Protein 8JCA (pdb70)

Nearest PDB structures (foldseek):
  8jca-assembly1_A  TM=1.006E+00  e=6.191E-38  Homo sapiens
  1zd9-assembly1_A  TM=9.925E-01  e=3.015E-31  Homo sapiens
  2al7-assembly1_A  TM=9.987E-01  e=1.763E-29  Homo sapiens
  3bh7-assembly1_A  TM=9.565E-01  e=7.611E-18  Mus musculus
  4zi2-assembly2_B  TM=9.548E-01  e=8.103E-18  Mus musculus

B-factor: mean 31.21, std 14.73, range [10.16, 99.18]

Foldseek 3Di:
DAEFEEEEEEAWPLCQVQLVCCQAPNDGDPDDDFDDAWDWDWHDDDHYIYIYIYGGRYVVGLVCRLVRLQPGLAYEYGAQQQCPVCLVVRLVSVVVSQPPVRNFAREYEYEHEPPVDDRGDAQVVSCVSSVVVPDDRYHYYYHYAYSVVGPCSVVVVVVVVVSD/DPLVVVLVVLLVQLLVLLVVVVVVQVPDPDPDGAAEPPDPSVVSNLVSVQCQQQFFWPDNQLGCQVLCVVVDDPVLLVVLVPQPQQDGNQLSNSLVVLVCLQVLNVLVSLVVLVVCLVSVVVTGPCSHQSNDPVSSVSVSVSSNSSNPHHYDYDSNDNCSSDGDD

GO terms:
  GO:0031901 early endosome membrane (C, IDA)
  GO:0034498 early endosome to Golgi transport (P, IDA)
  GO:0003924 GTPase activity (F, IDA)
  GO:0003925 G protein activity (F, IDA)
  GO:0032418 lysosome localization (P, IDA)
  GO:1902946 protein localization to early endosome (P, IDA)
  GO:0101004 cytolytic granule membrane (C, IDA)
  GO:0005764 lysosome (C, IDA)
  GO:0005765 lysosomal membrane (C, IDA)
  GO:0031902 late endosome membrane (C, EXP)
  GO:0005765 lysosomal membrane (C, EXP)
  GO:0001778 plasma membrane repair (P, IMP)
  GO:0002747 antigen processing and presentation following phagocytosis (P, IMP)
  GO:0005525 GTP binding (F, IMP)
  GO:0005764 lysosome (C, IMP)
  GO:0042267 natural killer cell mediated cytotoxicity (P, IMP)
  GO:1990927 calcium ion regulated lysosome exocytosis (P, IMP)
  GO:0032418 lysosome localization (P, IMP)
  GO:1902774 late endosome to lysosome transport (P, IMP)
  GO:0046754 viral exocytosis (P, IMP)

Organism: Homo sapiens (NCBI:txid9606)

Solvent-accessible surface area: 15741 Å² total; per-residue (Å²): 147,100,91,2,9,0,0,0,0,0,8,47,168,2,12,13,25,15,0,1,31,9,3,49,87,43,113,59,44,158,128,78,150,86,18,38,7,1,23,17,85,124,8,69,65,67,98,5,24,0,32,0,2,4,0,1,4,44,85,108,12,44,104,19,4,38,60,4,0,70,57,11,50,0,0,0,0,0,5,16,0,13,34,95,147,58,10,92,43,2,76,90,42,0,51,76,7,22,109,62,111,123,0,130,36,17,24,0,0,0,0,0,4,38,99,52,75,138,68,25,2,73,58,169,72,0,70,116,88,0,59,10,88,74,20,162,106,28,90,42,32,14,34,3,0,0,3,102,99,82,47,47,12,118,62,0,18,96,18,0,54,129,34,60,193,114,73,32,88,45,18,73,153,14,2,112,27,0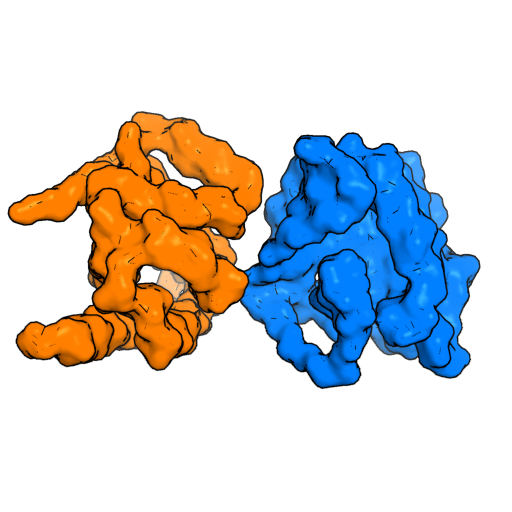,19,91,4,7,121,104,0,69,75,100,42,89,74,35,174,98,169,123,36,20,2,113,24,138,15,141,14,0,90,59,0,10,94,25,0,15,85,0,4,15,46,20,17,101,79,86,89,25,0,0,13,42,0,0,37,72,2,3,15,136,60,0,33,122,73,0,92,85,30,159,104,4,78,60,46,5,0,45,0,33,0,3,1,13,10,2,2,41,19,58,4,8,34,2,3,2,43,2,0,60,103,43,93,60,44,0,92,134,35,2,60,189,71,0,0,1,27,30,140,111,26,4,49,78,1,23,85,28,5,46,24,6,41,155,12,116,4,70,9,82,15,41,4,88,101,6,34,126,59,76,264

Radius of gyration: 21.33 Å; Cα contacts (8 Å, |Δi|>4): 534; chains: 2; bounding box: 63×53×43 Å

Structure (mmCIF, N/CA/C/O backbone):
data_8JCA
#
_entry.id   8JCA
#
_cell.length_a   178.687
_cell.length_b   53.836
_cell.length_c   40.512
_cell.angle_alpha   90.00
_cell.angle_beta   98.13
_cell.angle_gamma   90.00
#
_symmetry.space_group_name_H-M   'C 1 2 1'
#
loop_
_entity.id
_entity.type
_entity.pdbx_description
1 polymer 'ADP-ribosylation factor-like protein 8B'
2 polymer 'Pleckstrin homology domain-containing family M member 2'
3 non-polymer "GUANOSINE-5'-TRIPHOSPHATE"
4 non-polymer 'MAGNESIUM ION'
5 water water
#
loop_
_atom_site.group_PDB
_atom_site.id
_atom_site.type_symbol
_atom_site.label_atom_id
_atom_site.label_alt_id
_atom_site.label_comp_id
_atom_site.label_asym_id
_atom_site.label_entity_id
_atom_site.label_seq_id
_atom_site.pdbx_PDB_ins_code
_atom_site.Cartn_x
_atom_site.Cartn_y
_atom_site.Cartn_z
_atom_site.occupancy
_atom_site.B_iso_or_equiv
_atom_site.auth_seq_id
_atom_site.auth_comp_id
_atom_site.auth_asym_id
_atom_site.auth_atom_id
_atom_site.pdbx_PDB_model_num
ATOM 1 N N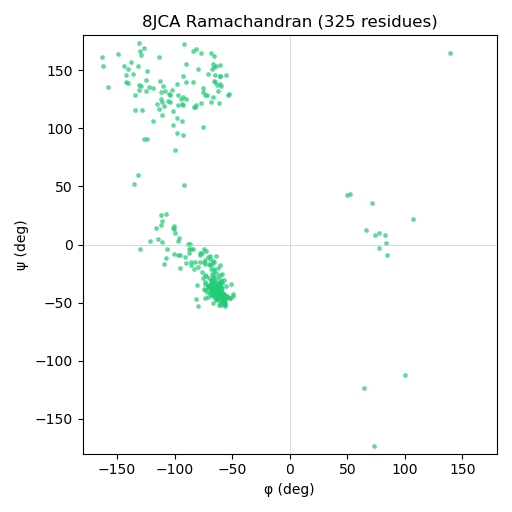 . LYS A 1 1 ? 18.642 40.587 16.665 1.00 66.39 18 LYS A N 1
ATOM 2 C CA . LYS A 1 1 ? 20.044 40.450 16.283 1.00 61.99 18 LYS A CA 1
ATOM 3 C C . LYS A 1 1 ? 20.173 39.994 14.836 1.00 60.79 18 LYS A C 1
ATOM 4 O O . LYS A 1 1 ? 19.256 39.392 14.284 1.00 64.77 18 LYS A O 1
ATOM 10 N N . GLU A 1 2 ? 21.309 40.296 14.217 1.00 55.55 19 GLU A N 1
ATOM 11 C CA . GLU A 1 2 ? 21.632 39.669 12.946 1.00 55.31 19 GLU A CA 1
ATOM 12 C C . GLU A 1 2 ? 21.913 38.189 13.169 1.00 42.22 19 GLU A C 1
ATOM 13 O O . GLU A 1 2 ? 22.127 37.741 14.294 1.00 38.07 19 GLU A O 1
ATOM 19 N N . GLU A 1 3 ? 21.915 37.425 12.081 1.00 36.21 20 GLU A N 1
ATOM 20 C CA . GLU A 1 3 ? 22.136 35.991 12.184 1.00 36.41 20 GLU A CA 1
ATOM 21 C C . GLU A 1 3 ? 23.100 35.544 11.097 1.00 32.44 20 GLU A C 1
ATOM 22 O O . GLU A 1 3 ? 23.139 36.105 10.000 1.00 35.10 20 GLU A O 1
ATOM 28 N N . MET A 1 4 ? 23.904 34.546 11.431 1.00 26.51 21 MET A N 1
ATOM 29 C CA . MET A 1 4 ? 24.714 33.870 10.436 1.00 25.68 21 MET A CA 1
ATOM 30 C C . MET A 1 4 ? 24.897 32.421 10.856 1.00 24.49 21 MET A C 1
ATOM 31 O O . MET A 1 4 ? 24.622 32.043 11.997 1.00 25.32 21 MET A O 1
ATOM 36 N N . GLU A 1 5 ? 25.317 31.605 9.902 1.00 23.82 22 GLU A N 1
ATOM 37 C CA . GLU A 1 5 ? 25.597 30.197 10.137 1.00 21.52 22 GLU A CA 1
ATOM 38 C C . GLU A 1 5 ? 27.032 29.900 9.748 1.00 18.86 22 GLU A C 1
ATOM 39 O O . GLU A 1 5 ? 27.501 30.332 8.695 1.00 19.93 22 GLU A O 1
ATOM 45 N N . LEU A 1 6 ? 27.740 29.151 10.586 1.00 17.13 23 LEU A N 1
ATOM 46 C CA . LEU A 1 6 ? 29.049 28.679 10.187 1.00 19.10 23 LEU A CA 1
ATOM 47 C C . LEU A 1 6 ? 29.121 27.194 10.482 1.00 16.06 23 LEU A C 1
ATOM 48 O O . LEU A 1 6 ? 28.390 26.672 11.330 1.00 18.90 23 LEU A O 1
ATOM 53 N N . THR A 1 7 ? 29.966 26.515 9.733 1.00 15.94 24 THR A N 1
ATOM 54 C CA . THR A 1 7 ? 30.265 25.116 10.003 1.00 15.05 24 THR A CA 1
ATOM 55 C C . THR A 1 7 ? 31.744 24.966 10.315 1.00 14.63 24 THR A C 1
ATOM 56 O O . THR A 1 7 ? 32.593 25.545 9.628 1.00 16.07 24 THR A O 1
ATOM 60 N N . LEU A 1 8 ? 32.026 24.196 11.363 1.00 13.27 25 LEU A N 1
ATOM 61 C CA . LEU A 1 8 ? 33.378 23.947 11.849 1.00 14.34 25 LEU A CA 1
ATOM 62 C C . LEU A 1 8 ? 33.742 22.502 11.527 1.00 13.48 25 LEU A C 1
ATOM 63 O O . LEU A 1 8 ? 33.078 21.575 12.010 1.00 15.11 25 LEU A O 1
ATOM 68 N N . VAL A 1 9 ? 34.790 22.317 10.718 1.00 13.87 26 VAL A N 1
ATOM 69 C CA . VAL A 1 9 ? 35.256 20.993 10.324 1.00 13.18 26 VAL A CA 1
ATOM 70 C C . VAL A 1 9 ? 36.756 20.950 10.550 1.00 19.34 26 VAL A C 1
ATOM 71 O O . VAL A 1 9 ? 37.374 21.953 10.902 1.00 16.84 26 VAL A O 1
ATOM 75 N N . GLY A 1 10 ? 37.333 19.771 10.375 1.00 15.52 27 GLY A N 1
ATOM 76 C CA . GLY A 1 10 ? 38.739 19.531 10.673 1.00 18.68 27 GLY A CA 1
ATOM 77 C C . GLY A 1 10 ? 38.897 18.181 11.349 1.00 17.81 27 GLY A C 1
ATOM 78 O O . GLY A 1 10 ? 37.943 17.590 11.844 1.00 18.66 27 GLY A O 1
ATOM 79 N N . LEU A 1 11 ? 40.139 17.696 11.398 1.00 13.33 28 LEU A N 1
ATOM 80 C CA . LEU A 1 11 ? 40.377 16.352 11.939 1.00 16.10 28 LEU A CA 1
ATOM 81 C C . LEU A 1 11 ? 40.041 16.280 13.431 1.00 15.33 28 LEU A C 1
ATOM 82 O O . LEU A 1 11 ? 39.936 17.288 14.137 1.00 15.28 28 LEU A O 1
ATOM 87 N N . GLN A 1 12 ? 39.869 15.054 13.908 1.00 14.01 29 GLN A N 1
ATOM 88 C CA . GLN A 1 12 ? 39.630 14.853 15.329 1.00 17.36 29 GLN A CA 1
ATOM 89 C C . GLN A 1 12 ? 40.746 15.490 16.149 1.00 14.12 29 GLN A C 1
ATOM 90 O O . GLN A 1 12 ? 41.914 15.555 15.733 1.00 15.61 29 GLN A O 1
ATOM 96 N N . TYR A 1 13 ? 40.359 16.009 17.319 1.00 10.16 30 TYR A N 1
ATOM 97 C CA . TYR A 1 13 ? 41.278 16.502 18.332 1.00 11.25 30 TYR A CA 1
ATOM 98 C C . TYR A 1 13 ? 41.901 17.842 17.963 1.00 15.40 30 TYR A C 1
ATOM 99 O O . TYR A 1 13 ? 42.807 18.294 18.660 1.00 16.42 30 TYR A O 1
ATOM 108 N N . SER A 1 14 ? 41.447 18.482 16.889 1.00 16.59 31 SER A N 1
ATOM 109 C CA . SER A 1 14 ? 42.058 19.743 16.493 1.00 13.20 31 SER A CA 1
ATOM 110 C C . SER A 1 14 ? 41.593 20.915 17.352 1.00 14.90 31 SER A C 1
ATOM 111 O O . SER A 1 14 ? 42.238 21.964 17.312 1.00 17.16 31 SER A O 1
ATOM 114 N N . GLY A 1 15 ? 40.512 20.752 18.104 1.00 13.51 32 GLY A N 1
ATOM 115 C CA . GLY A 1 15 ? 39.987 21.786 18.989 1.00 14.40 32 GLY A CA 1
ATOM 116 C C . GLY A 1 15 ? 38.702 22.480 18.551 1.00 15.84 32 GLY A C 1
ATOM 117 O O . GLY A 1 15 ? 38.434 23.604 19.029 1.00 16.19 32 GLY A O 1
ATOM 118 N N . LYS A 1 16 ? 37.898 21.859 17.679 1.00 12.52 33 LYS A N 1
ATOM 119 C CA . LYS A 1 16 ? 36.664 22.473 17.218 1.00 14.37 33 LYS A CA 1
ATOM 120 C C . LYS A 1 16 ? 35.707 22.713 18.370 1.00 14.62 33 LYS A C 1
ATOM 121 O O . LYS A 1 16 ? 35.201 23.827 18.551 1.00 14.52 33 LYS A O 1
ATOM 127 N N . THR A 1 17 ? 35.444 21.686 19.161 1.00 11.21 34 THR A N 1
ATOM 128 C CA . THR A 1 17 ? 34.434 21.849 20.213 1.00 11.15 34 THR A CA 1
ATOM 129 C C . THR A 1 17 ? 34.952 22.772 21.307 1.00 14.92 34 THR A C 1
ATOM 130 O O . THR A 1 17 ? 34.191 23.569 21.871 1.00 15.60 34 THR A O 1
ATOM 134 N N . THR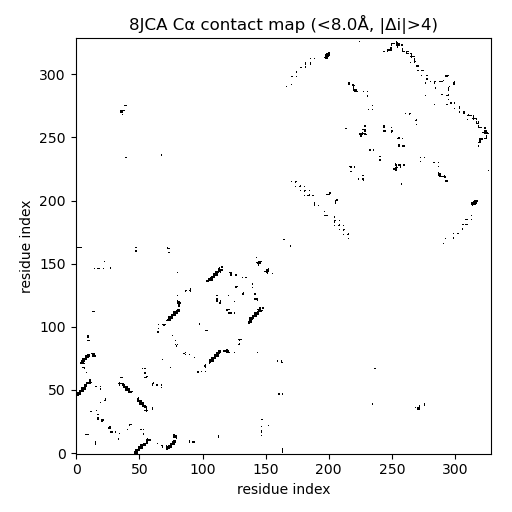 A 1 18 ? 36.258 22.686 21.583 1.00 13.34 35 THR A N 1
ATOM 135 C CA . THR A 1 18 ? 36.919 23.579 22.528 1.00 14.28 35 THR A CA 1
ATOM 136 C C . THR A 1 18 ? 36.741 25.025 22.107 1.00 18.34 35 THR A C 1
ATOM 137 O O . THR A 1 18 ? 36.411 25.882 22.928 1.00 14.27 35 THR A O 1
ATOM 141 N N . P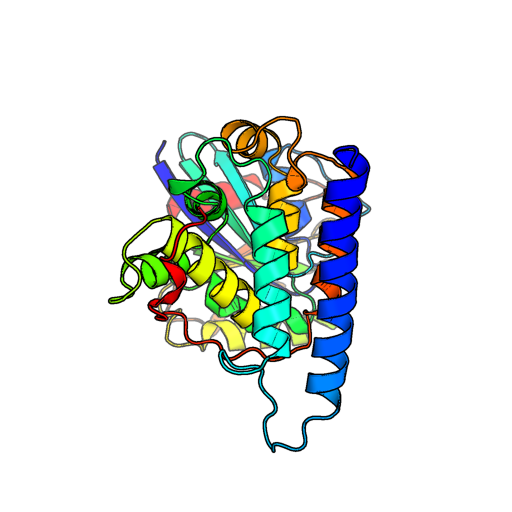HE A 1 19 ? 36.977 25.307 20.820 1.00 13.68 36 PHE A N 1
ATOM 142 C CA . PHE A 1 19 ? 36.794 26.664 20.301 1.00 14.40 36 PHE A CA 1
ATOM 143 C C . PHE A 1 19 ? 35.378 27.180 20.559 1.00 16.58 36 PHE A C 1
ATOM 144 O O . PHE A 1 19 ? 35.194 28.331 20.971 1.00 15.79 36 PHE A O 1
ATOM 152 N N . VAL A 1 20 ? 34.356 26.363 20.274 1.00 12.84 37 VAL A N 1
ATOM 153 C CA . VAL A 1 20 ? 32.986 26.799 20.553 1.00 13.49 37 VAL A CA 1
ATOM 154 C C . VAL A 1 20 ? 32.828 27.147 22.030 1.00 13.90 37 VAL A C 1
ATOM 155 O O . VAL A 1 20 ? 32.228 28.166 22.390 1.00 18.09 37 VAL A O 1
ATOM 159 N N . ASN A 1 21 ? 33.344 26.290 22.908 1.00 14.77 38 ASN A N 1
ATOM 160 C CA . ASN A 1 21 ? 33.228 26.552 24.340 1.00 20.69 38 ASN A CA 1
ATOM 161 C C . ASN A 1 21 ? 33.910 27.853 24.733 1.00 19.00 38 ASN A C 1
ATOM 162 O O . ASN A 1 21 ? 33.403 28.586 25.588 1.00 19.83 38 ASN A O 1
ATOM 167 N N . VAL A 1 22 ? 35.085 28.134 24.161 1.00 17.51 39 VAL A N 1
ATOM 168 C CA . VAL A 1 22 ? 35.814 29.334 24.540 1.00 19.38 39 VAL A CA 1
ATOM 169 C C . VAL A 1 22 ? 35.052 30.582 24.108 1.00 17.98 39 VAL A C 1
ATOM 170 O O . VAL A 1 22 ? 34.983 31.570 24.850 1.00 22.84 39 VAL A O 1
ATOM 174 N N . ILE A 1 23 ? 34.480 30.570 22.900 1.00 18.58 40 ILE A N 1
ATOM 175 C CA . ILE A 1 23 ? 33.764 31.782 22.490 1.00 21.36 40 ILE A CA 1
ATOM 176 C C . ILE A 1 23 ? 32.374 31.863 23.109 1.00 22.80 40 ILE A C 1
ATOM 177 O O . ILE A 1 23 ? 31.807 32.956 23.192 1.00 26.74 40 ILE A O 1
ATOM 182 N N . ALA A 1 24 ? 31.814 30.746 23.580 1.00 20.70 41 ALA A N 1
ATOM 183 C CA . ALA A 1 24 ? 30.499 30.789 24.219 1.00 19.90 41 ALA A CA 1
ATOM 184 C C . ALA A 1 24 ? 30.595 31.234 25.677 1.00 29.44 41 ALA A C 1
ATOM 185 O O . ALA A 1 24 ? 29.842 32.108 26.119 1.00 34.77 41 ALA A O 1
ATOM 187 N N . SER A 1 25 ? 31.527 30.656 26.431 1.00 28.75 42 SER A N 1
ATOM 188 C CA . SER A 1 25 ? 31.609 30.884 27.865 1.00 31.56 42 SER A CA 1
ATOM 189 C C . SER A 1 25 ? 32.999 31.266 28.352 1.00 34.21 42 SER A C 1
ATOM 190 O O . SER A 1 25 ? 33.163 31.545 29.548 1.00 34.53 42 SER A O 1
ATOM 193 N N . GLY A 1 26 ? 33.995 31.286 27.474 1.00 26.33 43 GLY A N 1
ATOM 194 C CA . GLY A 1 26 ? 35.364 31.563 27.854 1.00 32.34 43 GLY A CA 1
ATOM 195 C C . GLY A 1 26 ? 36.085 30.414 28.517 1.00 33.33 43 GLY A C 1
ATOM 196 O O . GLY A 1 26 ? 37.198 30.610 29.018 1.00 40.02 43 GLY A O 1
ATOM 197 N N . GLN A 1 27 ? 35.503 29.218 28.524 1.00 31.38 44 GLN A N 1
ATOM 198 C CA . GLN A 1 27 ? 36.009 28.105 29.319 1.00 32.43 44 GLN A CA 1
ATOM 199 C C . GLN A 1 27 ? 36.794 27.132 28.444 1.00 24.29 44 GLN A C 1
ATOM 200 O O . GLN A 1 27 ? 36.229 26.485 27.558 1.00 23.60 44 GLN A O 1
ATOM 206 N N . PHE A 1 28 ? 38.093 27.024 28.712 1.00 26.36 45 PHE A N 1
ATOM 207 C CA . PHE A 1 28 ? 38.939 25.986 28.130 1.00 21.15 45 PHE A CA 1
ATOM 208 C C . PHE A 1 28 ? 38.937 24.751 29.030 1.00 20.98 45 PHE A C 1
ATOM 209 O O . PHE A 1 28 ? 38.961 24.874 30.253 1.00 28.57 45 PHE A O 1
ATOM 217 N N . SER A 1 29 ? 38.896 23.554 28.423 1.00 23.74 46 SER A N 1
ATOM 218 C CA . SER A 1 29 ? 38.997 22.318 29.195 1.00 30.41 46 SER A CA 1
ATOM 219 C C . SER A 1 29 ? 40.068 21.422 28.599 1.00 24.39 46 SER A C 1
ATOM 220 O O . SER A 1 29 ? 40.155 21.278 27.371 1.00 25.73 46 SER A O 1
ATOM 223 N N . GLU A 1 30 ? 40.882 20.832 29.478 1.00 30.87 47 GLU A N 1
ATOM 224 C CA . GLU A 1 30 ? 41.919 19.917 29.020 1.00 37.89 47 GLU A CA 1
ATOM 225 C C . GLU A 1 30 ? 41.346 18.576 28.570 1.00 39.88 47 GLU A C 1
ATOM 226 O O . GLU A 1 30 ? 41.877 17.968 27.633 1.00 36.42 47 GLU A O 1
ATOM 232 N N . ASP A 1 31 ? 40.274 18.106 29.207 1.00 34.04 48 ASP A N 1
ATOM 233 C CA . ASP A 1 31 ? 39.636 16.832 28.877 1.00 32.88 48 ASP A CA 1
ATOM 234 C C . ASP A 1 31 ? 38.341 17.089 28.118 1.00 29.29 48 ASP A C 1
ATOM 235 O O . ASP A 1 31 ? 37.498 17.873 28.575 1.00 34.60 48 ASP A O 1
ATOM 240 N N . MET A 1 32 ? 38.172 16.416 26.979 1.00 19.33 49 MET A N 1
ATOM 241 C CA . MET A 1 32 ? 37.016 16.640 26.115 1.00 19.83 49 MET A CA 1
ATOM 242 C C . MET A 1 32 ? 36.496 15.304 25.606 1.00 23.03 49 MET A C 1
ATOM 243 O O . MET A 1 32 ? 37.221 14.309 25.575 1.00 23.85 49 MET A O 1
ATOM 248 N N . ILE A 1 33 ? 35.223 15.298 25.230 1.00 23.82 50 ILE A N 1
ATOM 249 C CA . ILE A 1 33 ? 34.570 14.141 24.610 1.00 25.66 50 ILE A CA 1
ATOM 250 C C . ILE A 1 33 ? 34.590 14.334 23.098 1.00 20.72 50 ILE A C 1
ATOM 251 O O . ILE A 1 33 ? 34.178 15.395 22.614 1.00 19.88 50 ILE A O 1
ATOM 256 N N . PRO A 1 34 ? 35.046 13.358 22.316 1.00 18.94 51 PRO A N 1
ATOM 257 C CA . PRO A 1 34 ? 34.967 13.513 20.854 1.00 16.11 51 PRO A CA 1
ATOM 258 C C . PRO A 1 34 ? 33.527 13.670 20.404 1.00 15.48 51 PRO A C 1
ATOM 259 O O . PRO A 1 34 ? 32.609 13.042 20.944 1.00 17.19 51 PRO A O 1
ATOM 263 N N . THR A 1 35 ? 33.337 14.480 19.379 1.00 16.79 52 THR A N 1
ATOM 264 C CA . THR A 1 35 ? 31.991 14.757 18.930 1.00 17.56 52 THR A CA 1
ATOM 265 C C . THR A 1 35 ? 31.524 13.637 18.017 1.00 18.95 52 THR A C 1
ATOM 266 O O . THR A 1 35 ? 32.109 13.415 16.955 1.00 16.95 52 THR A O 1
ATOM 270 N N . VAL A 1 36 ? 30.461 12.954 18.419 1.00 15.10 53 VAL A N 1
ATOM 271 C CA . VAL A 1 36 ? 29.953 11.792 17.705 1.00 18.19 53 VAL A CA 1
ATOM 272 C C . VAL A 1 36 ? 28.810 12.305 16.847 1.00 26.43 53 VAL A C 1
ATOM 273 O O . VAL A 1 36 ? 27.687 12.469 17.322 1.00 30.63 53 VAL A O 1
ATOM 277 N N . GLY A 1 37 ? 29.113 12.591 15.591 1.00 19.51 54 GLY A N 1
ATOM 278 C CA . GLY A 1 37 ? 28.134 13.148 14.686 1.00 17.60 54 GLY A CA 1
ATOM 279 C C . GLY A 1 37 ? 28.352 14.646 14.583 1.00 18.11 54 GLY A C 1
ATOM 280 O O . GLY A 1 37 ? 29.373 15.105 14.052 1.00 19.64 54 GLY A O 1
ATOM 281 N N . PHE A 1 38 ? 27.412 15.422 15.102 1.00 17.38 55 PHE A N 1
ATOM 282 C CA . PHE A 1 38 ? 27.533 16.873 15.078 1.00 18.83 55 PHE A CA 1
ATOM 283 C C . PHE A 1 38 ? 26.953 17.468 16.352 1.00 16.61 55 PHE A C 1
ATOM 284 O O . PHE A 1 38 ? 26.064 16.895 16.988 1.00 17.95 55 PHE A O 1
ATOM 292 N N . ASN A 1 39 ? 27.462 18.636 16.718 1.00 15.96 56 ASN A N 1
ATOM 293 C CA . ASN A 1 39 ? 26.862 19.462 17.757 1.00 17.02 56 ASN A CA 1
ATOM 294 C C . ASN A 1 39 ? 26.354 20.732 17.087 1.00 17.02 56 ASN A C 1
ATOM 295 O O . ASN A 1 39 ? 26.800 21.111 16.004 1.00 17.24 56 ASN A O 1
ATOM 300 N N . MET A 1 40 ? 25.460 21.421 17.763 1.00 17.59 57 MET A N 1
ATOM 301 C CA . MET A 1 40 ? 25.073 22.728 17.267 1.00 15.52 57 MET A CA 1
ATOM 302 C C . MET A 1 40 ? 24.928 23.639 18.470 1.00 19.03 57 MET A C 1
ATOM 303 O O . MET A 1 40 ? 24.424 23.227 19.517 1.00 21.15 57 MET A O 1
ATOM 308 N N . ARG A 1 41 ? 25.405 24.865 18.320 1.00 17.57 58 ARG A N 1
ATOM 309 C CA . ARG A 1 41 ? 25.304 25.847 19.389 1.00 19.69 58 ARG A CA 1
ATOM 310 C C . ARG A 1 41 ? 25.019 27.200 18.763 1.00 18.87 58 ARG A C 1
ATOM 311 O O . ARG A 1 41 ? 25.485 27.486 17.663 1.00 18.34 58 ARG A O 1
ATOM 319 N N . LYS A 1 42 ? 24.238 28.024 19.460 1.00 20.48 59 LYS A N 1
ATOM 320 C CA . LYS A 1 42 ? 24.104 29.433 19.114 1.00 21.95 59 LYS A CA 1
ATOM 321 C C . LYS A 1 42 ? 24.938 30.267 20.078 1.00 23.33 59 LYS A C 1
ATOM 322 O O . LYS A 1 42 ? 24.880 30.069 21.295 1.00 29.35 59 LYS A O 1
ATOM 328 N N . VAL A 1 43 ? 25.713 31.191 19.536 1.00 24.23 60 VAL A N 1
ATOM 329 C CA . VAL A 1 43 ? 26.491 32.112 20.349 1.00 26.12 60 VAL A CA 1
ATOM 330 C C . VAL A 1 43 ? 26.241 33.518 19.835 1.00 28.68 60 VAL A C 1
ATOM 331 O O . VAL A 1 43 ? 26.212 33.746 18.621 1.00 31.75 60 VAL A O 1
ATOM 335 N N . THR A 1 44 ? 26.052 34.462 20.748 1.00 31.10 61 THR A N 1
ATOM 336 C CA . THR A 1 44 ? 25.872 35.852 20.364 1.00 35.50 61 THR A CA 1
ATOM 337 C C . THR A 1 44 ? 27.152 36.625 20.649 1.00 40.11 61 THR A C 1
ATOM 338 O O . THR A 1 44 ? 27.687 36.559 21.761 1.00 44.76 61 THR A O 1
ATOM 342 N N . LYS A 1 45 ? 27.642 37.343 19.641 1.00 38.35 62 LYS A N 1
ATOM 343 C CA . LYS A 1 45 ? 28.779 38.246 19.796 1.00 51.42 62 LYS A CA 1
ATOM 344 C C . LYS A 1 45 ? 28.385 39.608 19.248 1.00 58.99 62 LYS A C 1
ATOM 345 O O . LYS A 1 45 ? 28.111 39.743 18.051 1.00 53.47 62 LYS A O 1
ATOM 351 N N . GLY A 1 46 ? 28.347 40.605 20.116 1.00 51.89 63 GLY A N 1
ATOM 352 C CA . GLY A 1 46 ? 27.844 41.898 19.693 1.00 59.22 63 GLY A CA 1
ATOM 353 C C . GLY A 1 46 ? 26.381 41.761 19.329 1.00 58.06 63 GLY A C 1
ATOM 354 O O . GLY A 1 46 ? 25.556 41.316 20.136 1.00 58.17 63 GLY A O 1
ATOM 355 N N . ASN A 1 47 ? 26.037 42.138 18.098 1.00 55.35 64 ASN A N 1
ATOM 356 C CA . ASN A 1 47 ? 24.662 42.040 17.631 1.00 50.84 64 ASN A CA 1
ATOM 357 C C . ASN A 1 47 ? 24.481 40.970 16.562 1.00 45.07 64 ASN A C 1
ATOM 358 O O . ASN A 1 47 ? 23.497 41.016 15.821 1.00 43.32 64 ASN A O 1
ATOM 363 N N . VAL A 1 48 ? 25.401 40.011 16.462 1.00 41.10 65 VAL A N 1
ATOM 364 C CA . VAL A 1 48 ? 25.261 38.884 15.547 1.00 32.64 65 VAL A CA 1
ATOM 365 C C . VAL A 1 48 ? 25.072 37.619 16.369 1.00 35.71 65 VAL A C 1
ATOM 366 O O . VAL A 1 48 ? 25.899 37.294 17.230 1.00 42.29 65 VAL A O 1
ATOM 370 N N . THR A 1 49 ? 23.999 36.899 16.092 1.00 27.93 66 THR A N 1
ATOM 371 C CA . THR A 1 49 ? 23.821 35.564 16.641 1.00 27.50 66 THR A CA 1
ATOM 372 C C . THR A 1 49 ? 24.372 34.564 15.637 1.00 23.38 66 THR A C 1
ATOM 373 O O . THR A 1 49 ? 23.926 34.513 14.484 1.00 28.23 66 THR A O 1
ATOM 377 N N . ILE A 1 50 ? 25.358 33.789 16.056 1.00 21.18 67 ILE A N 1
ATOM 378 C CA . ILE A 1 50 ? 26.008 32.841 15.168 1.00 20.37 67 ILE A CA 1
ATOM 379 C C . ILE A 1 50 ? 25.498 31.451 15.505 1.00 23.78 67 ILE A C 1
ATOM 380 O O . ILE A 1 50 ? 25.652 30.991 16.644 1.00 23.61 67 ILE A O 1
ATOM 385 N N . LYS A 1 51 ? 24.922 30.762 14.525 1.00 22.27 68 LYS A N 1
ATOM 386 C CA . LYS A 1 51 ? 24.604 29.347 14.695 1.00 16.72 68 LYS A CA 1
ATOM 387 C C . LYS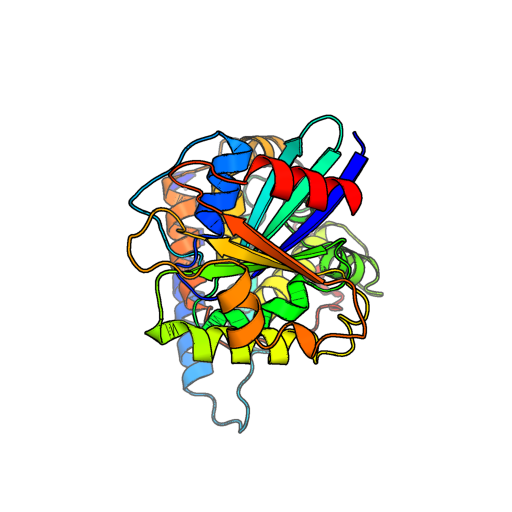 A 1 51 ? 25.761 28.512 14.157 1.00 21.38 68 LYS A C 1
ATOM 388 O O . LYS A 1 51 ? 26.144 28.648 12.991 1.00 19.99 68 LYS A O 1
ATOM 394 N N . ILE A 1 52 ? 26.350 27.688 15.021 1.00 14.81 69 ILE A N 1
ATOM 395 C CA . ILE A 1 52 ? 27.577 26.956 14.725 1.00 15.74 69 ILE A CA 1
ATOM 396 C C . ILE A 1 52 ? 27.240 25.479 14.615 1.00 15.24 69 ILE A C 1
ATOM 397 O O . ILE A 1 52 ? 26.722 24.883 15.566 1.00 16.16 69 ILE A O 1
ATOM 402 N N . TRP A 1 53 ? 27.560 24.884 13.474 1.00 14.05 70 TRP A N 1
ATOM 403 C CA . TRP A 1 53 ? 27.463 23.445 13.279 1.00 12.68 70 TRP A CA 1
ATOM 404 C C . TRP A 1 53 ? 28.866 22.898 13.501 1.00 13.73 70 TRP A C 1
ATOM 405 O O . TRP A 1 53 ? 29.746 23.129 12.683 1.00 16.75 70 TRP A O 1
ATOM 416 N N . ASP A 1 54 ? 29.063 22.194 14.622 1.00 14.52 71 ASP A N 1
ATOM 417 C CA . ASP A 1 54 ? 30.376 21.690 15.053 1.00 17.21 71 ASP A CA 1
ATOM 418 C C . ASP A 1 54 ? 30.410 20.205 14.694 1.00 12.88 71 ASP A C 1
ATOM 419 O O . ASP A 1 54 ? 29.782 19.395 15.375 1.00 19.51 71 ASP A O 1
ATOM 424 N N . ILE A 1 55 ? 31.119 19.843 13.587 1.00 13.50 72 ILE A N 1
ATOM 425 C CA . ILE A 1 55 ? 31.040 18.467 13.086 1.00 15.91 72 ILE A CA 1
ATOM 426 C C . ILE A 1 55 ? 32.163 17.637 13.691 1.00 17.77 72 ILE A C 1
ATOM 427 O O . ILE A 1 55 ? 33.261 18.144 13.954 1.00 19.48 72 ILE A O 1
ATOM 432 N N . GLY A 1 56 ? 31.883 16.362 13.953 1.00 15.34 73 GLY A N 1
ATOM 433 C CA . GLY A 1 56 ? 32.949 15.455 14.344 1.00 17.06 73 GLY A CA 1
ATOM 434 C C . GLY A 1 56 ? 34.006 15.330 13.258 1.00 15.28 73 GLY A C 1
ATOM 435 O O . GLY A 1 56 ? 33.718 15.359 12.058 1.00 16.01 73 GLY A O 1
ATOM 436 N N . GLY A 1 57 ? 35.256 15.175 13.691 1.00 16.08 74 GLY A N 1
ATOM 437 C CA . GLY A 1 57 ? 36.343 15.043 12.750 1.00 13.14 74 GLY A CA 1
ATOM 438 C C . GLY A 1 57 ? 36.892 13.635 12.648 1.00 14.58 74 GLY A C 1
ATOM 439 O O . GLY A 1 57 ? 37.759 13.384 11.813 1.00 14.01 74 GLY A O 1
ATOM 440 N N . LEU A 1 58 ? 36.387 12.702 13.460 1.00 13.76 75 LEU A N 1
ATOM 441 C CA . LEU A 1 58 ? 36.858 11.323 13.328 1.00 13.02 75 LEU A CA 1
ATOM 442 C C . LEU A 1 58 ? 36.549 10.785 11.929 1.00 14.68 75 LEU A C 1
ATOM 443 O O . LEU A 1 58 ? 35.617 11.240 11.270 1.00 15.65 75 LEU A O 1
ATOM 448 N N . PRO A 1 59 ? 37.317 9.809 11.450 1.00 12.94 76 PRO A N 1
ATOM 449 C CA . PRO A 1 59 ? 37.193 9.423 10.027 1.00 13.63 76 PRO A CA 1
ATOM 450 C C . PRO A 1 59 ? 35.776 9.172 9.547 1.00 17.20 76 PRO A C 1
ATOM 451 O O . PRO A 1 59 ? 35.406 9.594 8.436 1.00 19.63 76 PRO A O 1
ATOM 455 N N . ARG A 1 60 ? 34.972 8.456 10.332 1.00 18.50 77 ARG A N 1
ATOM 456 C CA . ARG A 1 60 ? 33.660 8.065 9.826 1.00 16.49 77 ARG A CA 1
ATOM 457 C C . ARG A 1 60 ? 32.702 9.246 9.682 1.00 17.08 77 ARG A C 1
ATOM 458 O O . ARG A 1 60 ? 31.642 9.093 9.051 1.00 18.61 77 ARG A O 1
ATOM 466 N N . PHE A 1 61 ? 33.020 10.406 10.244 1.00 14.88 78 PHE A N 1
ATOM 467 C CA . PHE A 1 61 ? 32.131 11.562 10.151 1.00 20.83 78 PHE A CA 1
ATOM 468 C C . PHE A 1 61 ? 32.499 12.529 9.038 1.00 17.70 78 PHE A C 1
ATOM 469 O O . PHE A 1 61 ? 31.720 13.444 8.758 1.00 18.68 78 PHE A O 1
ATOM 477 N N . ARG A 1 62 ? 33.654 12.359 8.394 1.00 17.06 79 ARG A N 1
ATOM 478 C CA . ARG A 1 62 ? 34.059 13.341 7.389 1.00 15.03 79 ARG A CA 1
ATOM 479 C C . ARG A 1 62 ? 33.147 13.305 6.176 1.00 17.01 79 ARG A C 1
ATOM 480 O O . ARG A 1 62 ? 32.996 14.321 5.480 1.00 22.49 79 ARG A O 1
ATOM 488 N N . SER A 1 63 ? 32.501 12.165 5.921 1.00 18.97 80 SER A N 1
ATOM 489 C CA . SER A 1 63 ? 31.553 12.080 4.816 1.00 24.67 80 SER A CA 1
ATOM 490 C C . SER A 1 63 ? 30.373 13.023 5.002 1.00 26.47 80 SER A C 1
ATOM 491 O O . SER A 1 63 ? 29.709 13.356 4.018 1.00 30.28 80 SER A O 1
ATOM 494 N N . MET A 1 64 ? 30.113 13.462 6.236 1.00 18.54 81 MET A N 1
ATOM 495 C CA . MET A 1 64 ? 29.056 14.397 6.629 1.00 27.34 81 MET A CA 1
ATOM 496 C C . MET A 1 64 ? 29.424 15.860 6.429 1.00 22.84 81 MET A C 1
ATOM 497 O O . MET A 1 64 ? 28.544 16.733 6.531 1.00 24.18 81 MET A O 1
ATOM 502 N N . TRP A 1 65 ? 30.704 16.173 6.225 1.00 17.47 82 TRP A N 1
ATOM 503 C CA . TRP A 1 65 ? 31.107 17.572 6.274 1.00 15.74 82 TRP A CA 1
ATOM 504 C C . TRP A 1 65 ? 30.379 18.393 5.214 1.00 16.36 82 TRP A C 1
ATOM 505 O O . TRP A 1 65 ? 29.855 19.484 5.504 1.00 18.84 82 TRP A O 1
ATOM 516 N N . GLU A 1 66 ? 30.390 17.927 3.965 1.00 18.78 83 GLU A N 1
ATOM 517 C CA . GLU A 1 66 ? 29.773 18.727 2.907 1.00 16.82 83 GLU A CA 1
ATOM 518 C C . GLU A 1 66 ? 28.309 19.013 3.216 1.00 22.42 83 GLU A C 1
ATOM 519 O O . GLU A 1 66 ? 27.831 20.134 3.011 1.00 21.54 83 GLU A O 1
ATOM 525 N N . ARG A 1 67 ? 27.583 18.001 3.697 1.00 20.45 84 ARG A N 1
ATOM 526 C CA . ARG A 1 67 ? 26.174 18.163 4.053 1.00 21.17 84 ARG A CA 1
ATOM 527 C C . ARG A 1 67 ? 25.951 19.381 4.945 1.00 17.41 84 ARG A C 1
ATOM 528 O O . ARG A 1 67 ? 24.986 20.136 4.753 1.00 20.10 84 ARG A O 1
ATOM 536 N N . TYR A 1 68 ? 26.830 19.589 5.927 1.00 17.97 85 TYR A N 1
ATOM 537 C CA . TYR A 1 68 ? 26.621 20.650 6.898 1.00 14.96 85 TYR A CA 1
ATOM 538 C C . TYR A 1 68 ? 27.248 21.954 6.464 1.00 15.46 85 TYR A C 1
ATOM 539 O O . TYR A 1 68 ? 26.871 22.999 6.997 1.00 20.85 85 TYR A O 1
ATOM 548 N N . CYS A 1 69 ? 28.152 21.914 5.479 1.00 18.73 86 CYS A N 1
ATOM 549 C CA . CYS A 1 69 ? 28.733 23.129 4.913 1.00 18.82 86 CYS A CA 1
ATOM 550 C C . CYS A 1 69 ? 27.866 23.770 3.843 1.00 20.94 86 CYS A C 1
ATOM 551 O O . CYS A 1 69 ? 28.020 24.968 3.575 1.00 21.81 86 CYS A O 1
ATOM 554 N N . ARG A 1 70 ? 26.949 23.024 3.225 1.00 17.49 87 ARG A N 1
ATOM 555 C CA . ARG A 1 70 ? 26.170 23.591 2.134 1.00 17.14 87 ARG A CA 1
ATOM 556 C C . ARG A 1 70 ? 25.341 24.769 2.630 1.00 21.30 87 ARG A C 1
ATOM 557 O O . ARG A 1 70 ? 24.685 24.684 3.670 1.00 23.40 87 ARG A O 1
ATOM 565 N N . GLY A 1 71 ? 25.400 25.877 1.896 1.00 19.97 88 GLY A N 1
ATOM 566 C CA . GLY A 1 71 ? 24.606 27.043 2.198 1.00 21.74 88 GLY A CA 1
ATOM 567 C C . GLY A 1 71 ? 25.069 27.927 3.345 1.00 23.01 88 GLY A C 1
ATOM 568 O O . GLY A 1 71 ? 24.425 28.957 3.582 1.00 26.38 88 GLY A O 1
ATOM 569 N N . VAL A 1 72 ? 26.143 27.592 4.071 1.00 20.26 89 VAL A N 1
ATOM 570 C CA . VAL A 1 72 ? 26.471 28.419 5.235 1.00 17.75 89 VAL A CA 1
ATOM 571 C C . VAL A 1 72 ? 27.238 29.667 4.823 1.00 24.02 89 VAL A C 1
ATOM 572 O O . VAL A 1 72 ? 27.687 29.793 3.675 1.00 23.62 89 VAL A O 1
ATOM 576 N N . ASN A 1 73 ? 27.381 30.605 5.770 1.00 18.39 90 ASN A N 1
ATOM 577 C CA . ASN A 1 73 ? 28.059 31.870 5.517 1.00 21.29 90 ASN A CA 1
ATOM 578 C C . ASN A 1 73 ? 29.573 31.709 5.419 1.00 20.00 90 ASN A C 1
ATOM 579 O O . ASN A 1 73 ? 30.213 32.451 4.665 1.00 20.70 90 ASN A O 1
ATOM 584 N N . ALA A 1 74 ? 30.151 30.759 6.159 1.00 17.65 91 ALA A N 1
ATOM 585 C CA . ALA A 1 74 ? 31.588 30.534 6.138 1.00 17.19 91 ALA A CA 1
ATOM 586 C C . ALA A 1 74 ? 31.878 29.157 6.706 1.00 13.08 91 ALA A C 1
ATOM 587 O O . ALA A 1 74 ? 31.113 28.632 7.512 1.00 15.65 91 ALA A O 1
ATOM 589 N N . ILE A 1 75 ? 33.003 28.593 6.278 1.00 16.07 92 ILE A N 1
ATOM 590 C CA . ILE A 1 75 ? 33.508 27.337 6.813 1.00 16.24 92 ILE A CA 1
ATOM 591 C C . ILE A 1 75 ? 34.777 27.645 7.584 1.00 16.01 92 ILE A C 1
ATOM 592 O O . ILE A 1 75 ? 35.661 28.329 7.080 1.00 18.42 92 ILE A O 1
ATOM 597 N N . VAL A 1 76 ? 34.866 27.124 8.797 1.00 14.65 93 VAL A N 1
ATOM 598 C CA . VAL A 1 76 ? 36.069 27.215 9.596 1.00 14.48 93 VAL A CA 1
ATOM 599 C C . VAL A 1 76 ? 36.701 25.841 9.581 1.00 17.34 93 VAL A C 1
ATOM 600 O O . VAL A 1 76 ? 36.047 24.855 9.949 1.00 17.91 93 VAL A O 1
ATOM 604 N N . TYR A 1 77 ? 37.954 25.780 9.145 1.00 13.90 94 TYR A N 1
ATOM 605 C CA . TYR A 1 77 ? 38.702 24.529 9.030 1.00 17.27 94 TYR A CA 1
ATOM 606 C C . TYR A 1 77 ? 39.794 24.545 10.087 1.00 14.41 94 TYR A C 1
ATOM 607 O O . TYR A 1 77 ? 40.743 25.319 9.978 1.00 16.12 94 TYR A O 1
ATOM 616 N N . MET A 1 78 ? 39.669 23.680 11.092 1.00 12.98 95 MET A N 1
ATOM 617 C CA . MET A 1 78 ? 40.551 23.714 12.246 1.00 15.77 95 MET A CA 1
ATOM 618 C C . MET A 1 78 ? 41.663 22.686 12.099 1.00 15.78 95 MET A C 1
ATOM 619 O O . MET A 1 78 ? 41.430 21.556 11.661 1.00 16.12 95 MET A O 1
ATOM 624 N N . ILE A 1 79 ? 42.874 23.086 12.460 1.00 13.97 96 ILE A N 1
ATOM 625 C CA . ILE A 1 79 ? 44.064 22.250 12.338 1.00 13.63 96 ILE A CA 1
ATOM 626 C C . ILE A 1 79 ? 44.788 22.292 13.669 1.00 14.21 96 ILE A C 1
ATOM 627 O O . ILE A 1 79 ? 44.941 23.371 14.242 1.00 19.72 96 ILE A O 1
ATOM 632 N N . ASP A 1 80 ? 45.190 21.127 14.184 1.00 14.20 97 ASP A N 1
ATOM 633 C CA . ASP A 1 80 ? 46.124 21.102 15.316 1.00 18.15 97 ASP A CA 1
ATOM 634 C C . ASP A 1 80 ? 47.508 21.437 14.774 1.00 19.38 97 ASP A C 1
ATOM 635 O O . ASP A 1 80 ? 48.184 20.583 14.197 1.00 20.72 97 ASP A O 1
ATOM 640 N N . ALA A 1 81 ? 47.946 22.686 14.968 1.00 23.32 98 ALA A N 1
ATOM 641 C CA . ALA A 1 81 ? 49.205 23.159 14.404 1.00 22.01 98 ALA A CA 1
ATOM 642 C C . ALA A 1 81 ? 50.420 22.477 14.999 1.00 22.02 98 ALA A C 1
ATOM 643 O O . ALA A 1 81 ? 51.510 22.568 14.420 1.00 24.32 98 ALA A O 1
ATOM 645 N N . ALA A 1 82 ? 50.259 21.775 16.121 1.00 21.59 99 ALA A N 1
ATOM 646 C CA . ALA A 1 82 ? 51.370 21.100 16.757 1.00 32.86 99 ALA A CA 1
ATOM 647 C C . ALA A 1 82 ? 51.476 19.637 16.343 1.00 30.65 99 ALA A C 1
ATOM 648 O O . ALA A 1 82 ? 52.483 18.999 16.645 1.00 32.33 99 ALA A O 1
ATOM 650 N N . ASP A 1 83 ? 50.481 19.108 15.627 1.00 29.84 100 ASP A N 1
ATOM 651 C CA . ASP A 1 83 ? 50.425 17.685 15.281 1.00 27.90 100 ASP A CA 1
ATOM 652 C C . ASP A 1 83 ? 50.925 17.497 13.849 1.00 29.10 100 ASP A C 1
ATOM 653 O O . ASP A 1 83 ? 50.151 17.367 12.895 1.00 24.81 100 ASP A O 1
ATOM 658 N N . ARG A 1 84 ? 52.254 17.469 13.716 1.00 29.94 101 ARG A N 1
ATOM 659 C CA . ARG A 1 84 ? 52.879 17.375 12.399 1.00 33.25 101 ARG A CA 1
ATOM 660 C C . ARG A 1 84 ? 52.466 16.107 11.665 1.00 32.63 101 ARG A C 1
ATOM 661 O O . ARG A 1 84 ? 52.325 16.116 10.437 1.00 31.89 101 ARG A O 1
ATOM 669 N N . GLU A 1 85 ? 52.297 15.000 12.397 1.00 27.83 102 GLU A N 1
ATOM 670 C CA . GLU A 1 85 ? 51.942 13.729 11.773 1.00 29.82 102 GLU A CA 1
ATOM 671 C C . GLU A 1 85 ? 50.590 13.804 11.071 1.00 27.55 102 GLU A C 1
ATOM 672 O O . GLU A 1 85 ? 50.351 13.066 10.108 1.00 33.12 102 GLU A O 1
ATOM 678 N N . LYS A 1 86 ? 49.695 14.676 11.536 1.00 23.08 103 LYS A N 1
ATOM 679 C CA . LYS A 1 86 ? 48.358 14.787 10.967 1.00 20.69 103 LYS A CA 1
ATOM 680 C C . LYS A 1 86 ? 48.255 15.815 9.847 1.00 23.03 103 LYS A C 1
ATOM 681 O O . LYS A 1 86 ? 47.210 15.884 9.202 1.00 21.59 103 LYS A O 1
ATOM 687 N N . ILE A 1 87 ? 49.275 16.652 9.620 1.00 20.76 104 ILE A N 1
ATOM 688 C CA . ILE A 1 87 ? 49.089 17.736 8.658 1.00 21.72 104 ILE A CA 1
ATOM 689 C C . ILE A 1 87 ? 48.777 17.191 7.270 1.00 22.06 104 ILE A C 1
ATOM 690 O O . ILE A 1 87 ? 47.965 17.770 6.542 1.00 23.00 104 ILE A O 1
ATOM 695 N N . GLU A 1 88 ? 49.440 16.099 6.862 1.00 24.34 105 GLU A N 1
ATOM 696 C CA . GLU A 1 88 ? 49.198 15.571 5.517 1.00 29.16 105 GLU A CA 1
ATOM 697 C C . GLU A 1 88 ? 47.745 15.161 5.350 1.00 26.81 105 GLU A C 1
ATOM 698 O O . GLU A 1 88 ? 47.121 15.492 4.338 1.00 27.14 105 GLU A O 1
ATOM 704 N N . ALA A 1 89 ? 47.178 14.453 6.340 1.00 26.01 106 ALA A N 1
ATOM 705 C CA . ALA A 1 89 ? 45.762 14.091 6.276 1.00 23.88 106 ALA A CA 1
ATOM 706 C C . ALA A 1 89 ? 44.871 15.327 6.326 1.00 18.36 106 ALA A C 1
ATOM 707 O O . ALA A 1 89 ? 43.845 15.396 5.634 1.00 22.71 106 ALA A O 1
ATOM 709 N N . SER A 1 90 ? 45.252 16.325 7.123 1.00 18.19 107 SER A N 1
ATOM 710 C CA . SER A 1 90 ? 44.453 17.544 7.198 1.00 19.96 107 SER A CA 1
ATOM 711 C C . SER A 1 90 ? 44.464 18.280 5.863 1.00 19.60 107 SER A C 1
ATOM 712 O O . SER A 1 90 ? 43.426 18.779 5.410 1.00 21.41 107 SER A O 1
ATOM 715 N N . ARG A 1 91 ? 45.628 18.355 5.219 1.00 22.45 108 ARG A N 1
ATOM 716 C CA . ARG A 1 91 ? 45.714 18.974 3.900 1.00 19.84 108 ARG A CA 1
ATOM 717 C C . ARG A 1 91 ? 44.808 18.259 2.908 1.00 19.57 108 ARG A C 1
ATOM 718 O O . ARG A 1 91 ? 44.071 18.901 2.147 1.00 21.04 108 ARG A O 1
ATOM 726 N N . ASN A 1 92 ? 44.848 16.922 2.908 1.00 20.02 109 ASN A N 1
ATOM 727 C CA . ASN A 1 92 ? 44.089 16.153 1.922 1.00 21.45 109 ASN A CA 1
ATOM 728 C C . ASN A 1 92 ? 42.587 16.283 2.154 1.00 24.36 109 ASN A C 1
ATOM 729 O O . ASN A 1 92 ? 41.815 16.409 1.190 1.00 22.59 109 ASN A O 1
ATOM 734 N N . GLU A 1 93 ? 42.154 16.272 3.421 1.00 19.63 110 GLU A N 1
ATOM 735 C CA . GLU A 1 93 ? 40.726 16.392 3.696 1.00 21.21 110 GLU A CA 1
ATOM 736 C C . GLU A 1 93 ? 40.231 17.782 3.330 1.00 20.14 110 GLU A C 1
ATOM 737 O O . GLU A 1 93 ? 39.123 17.925 2.802 1.00 22.69 110 GLU A O 1
ATOM 743 N N . LEU A 1 94 ? 41.047 18.818 3.574 1.00 17.79 111 LEU A N 1
ATOM 744 C CA . LEU A 1 94 ? 40.623 20.164 3.203 1.00 16.26 111 LEU A CA 1
ATOM 745 C C . LEU A 1 94 ? 40.456 20.298 1.693 1.00 22.46 111 LEU A C 1
ATOM 746 O O . LEU A 1 94 ? 39.452 20.830 1.212 1.00 22.37 111 LEU A O 1
ATOM 751 N N . HIS A 1 95 ? 41.437 19.833 0.926 1.00 18.07 112 HIS A N 1
ATOM 752 C CA . HIS A 1 95 ? 41.340 19.975 -0.523 1.00 18.99 112 HIS A CA 1
ATOM 753 C C . HIS A 1 95 ? 40.219 19.109 -1.081 1.00 25.77 112 HIS A C 1
ATOM 754 O O . HIS A 1 95 ? 39.554 19.508 -2.044 1.00 23.41 112 HIS A O 1
ATOM 761 N N . ASN A 1 96 ? 39.959 17.957 -0.463 1.00 23.25 113 ASN A N 1
ATOM 762 C CA . ASN A 1 96 ? 38.828 17.139 -0.886 1.00 24.49 113 ASN A CA 1
ATOM 763 C C . ASN A 1 96 ? 37.504 17.854 -0.640 1.00 23.66 113 ASN A C 1
ATOM 764 O O . ASN A 1 96 ? 36.609 17.823 -1.495 1.00 25.48 113 ASN A O 1
ATOM 769 N N . LEU A 1 97 ? 37.357 18.512 0.516 1.00 20.90 114 LEU A N 1
ATOM 770 C CA . LEU A 1 97 ? 36.112 19.223 0.808 1.00 23.03 114 LEU A CA 1
ATOM 771 C C . LEU A 1 97 ? 35.902 20.367 -0.168 1.00 24.96 114 LEU A C 1
ATOM 772 O O . LEU A 1 97 ? 34.796 20.568 -0.684 1.00 22.47 114 LEU A O 1
ATOM 777 N N . LEU A 1 98 ? 36.955 21.128 -0.438 1.00 22.09 115 LEU A N 1
ATOM 778 C CA . LEU A 1 98 ? 36.807 22.307 -1.275 1.00 28.48 115 LEU A CA 1
ATOM 779 C C . LEU A 1 98 ? 36.615 21.960 -2.741 1.00 25.05 115 LEU A C 1
ATOM 780 O O . LEU A 1 98 ? 36.227 22.837 -3.514 1.00 25.89 115 LEU A O 1
ATOM 785 N N . ASP A 1 99 ? 36.873 20.710 -3.137 1.00 26.96 116 ASP A N 1
ATOM 786 C CA . ASP A 1 99 ? 36.612 20.251 -4.494 1.00 30.21 116 ASP A CA 1
ATOM 787 C C . ASP A 1 99 ? 35.141 19.958 -4.743 1.00 26.66 116 ASP A C 1
ATOM 788 O O . ASP A 1 99 ? 34.777 19.656 -5.879 1.00 30.61 116 ASP A O 1
ATOM 793 N N . LYS A 1 100 ? 34.303 20.001 -3.721 1.00 24.93 117 LYS A N 1
ATOM 794 C CA . LYS A 1 100 ? 32.896 19.644 -3.893 1.00 28.96 117 LYS A CA 1
ATOM 795 C C . LYS A 1 100 ? 32.157 20.795 -4.559 1.00 28.61 117 LYS A C 1
ATOM 796 O O . LYS A 1 100 ? 32.153 21.908 -4.023 1.00 30.59 117 LYS A O 1
ATOM 802 N N . PRO A 1 101 ? 31.524 20.582 -5.713 1.00 27.08 118 PRO A N 1
ATOM 803 C CA . PRO A 1 101 ? 30.973 21.726 -6.455 1.00 29.20 118 PRO A CA 1
ATOM 804 C C . PRO A 1 101 ? 29.920 22.515 -5.687 1.00 30.79 118 PRO A C 1
ATOM 805 O O . PRO A 1 101 ? 29.803 23.729 -5.899 1.00 32.16 118 PRO A O 1
ATOM 809 N N . GLN A 1 102 ? 29.130 21.872 -4.825 1.00 25.84 119 GLN A N 1
ATOM 810 C CA . GLN A 1 102 ? 28.085 22.623 -4.138 1.00 26.15 119 GLN A CA 1
ATOM 811 C C . GLN A 1 102 ? 28.622 23.515 -3.034 1.00 27.50 119 GLN A C 1
ATOM 812 O O . GLN A 1 102 ? 27.839 24.261 -2.431 1.00 24.80 119 GLN A O 1
ATOM 818 N N . LEU A 1 103 ? 29.921 23.469 -2.748 1.00 21.73 1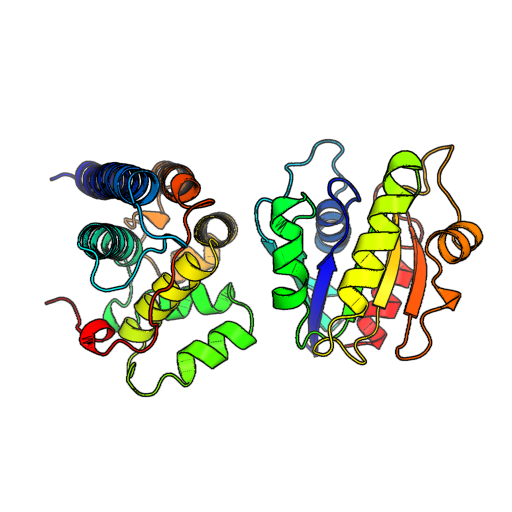20 LEU A N 1
ATOM 819 C CA . LEU A 1 103 ? 30.526 24.397 -1.808 1.00 16.65 120 LEU A CA 1
ATOM 820 C C . LEU A 1 103 ? 31.265 25.524 -2.517 1.00 18.99 120 LEU A C 1
ATOM 821 O O . LEU A 1 103 ? 32.047 26.240 -1.885 1.00 21.80 120 LEU A O 1
ATOM 826 N N . GLN A 1 104 ? 31.037 25.703 -3.808 1.00 23.78 121 GLN A N 1
ATOM 827 C CA . GLN A 1 104 ? 31.746 26.747 -4.536 1.00 27.29 121 GLN A CA 1
ATOM 828 C C . GLN A 1 104 ? 31.455 28.117 -3.926 1.00 29.53 121 GLN A C 1
ATOM 829 O O . GLN A 1 104 ? 30.313 28.431 -3.577 1.00 30.39 121 GLN A O 1
ATOM 835 N N . GLY A 1 105 ? 32.506 28.926 -3.776 1.00 29.74 122 GLY A N 1
ATOM 836 C CA . GLY A 1 105 ? 32.372 30.324 -3.394 1.00 26.45 122 GLY A CA 1
ATOM 837 C C . GLY A 1 105 ? 32.271 30.593 -1.910 1.00 28.60 122 GLY A C 1
ATOM 838 O O . GLY A 1 105 ? 32.343 31.760 -1.502 1.00 27.62 122 GLY A O 1
ATOM 839 N N . ILE A 1 106 ? 32.120 29.567 -1.084 1.00 21.85 123 ILE A N 1
ATOM 840 C CA . ILE A 1 106 ? 31.965 29.814 0.357 1.00 17.30 123 ILE A CA 1
ATOM 841 C C . ILE A 1 106 ? 33.314 30.222 0.943 1.00 16.93 123 ILE A C 1
ATOM 842 O O . ILE A 1 106 ? 34.305 29.507 0.738 1.00 23.80 123 ILE A O 1
ATOM 847 N N . PRO A 1 107 ? 33.400 31.334 1.683 1.00 18.96 124 PRO A N 1
ATOM 848 C CA . PRO A 1 107 ? 34.674 31.710 2.301 1.00 18.43 124 PRO A CA 1
ATOM 849 C C . PRO A 1 107 ? 35.111 30.701 3.355 1.00 18.84 124 PRO A C 1
ATOM 850 O O . PRO A 1 107 ? 34.292 30.123 4.075 1.00 17.96 124 PRO A O 1
ATOM 854 N N . VAL A 1 108 ? 36.429 30.511 3.454 1.00 14.57 125 VAL A N 1
ATOM 855 C CA . VAL A 1 108 ? 37.031 29.531 4.353 1.00 14.99 125 VAL A CA 1
ATOM 856 C C . VAL A 1 108 ? 38.037 30.241 5.247 1.00 13.04 125 VAL A C 1
ATOM 857 O O . VAL A 1 108 ? 38.862 31.028 4.769 1.00 16.88 125 VAL A O 1
ATOM 861 N N . LEU A 1 109 ? 37.946 29.977 6.543 1.00 13.99 126 LEU A N 1
ATOM 862 C CA . LEU A 1 109 ? 38.934 30.437 7.503 1.00 18.41 126 LEU A CA 1
ATOM 863 C C . LEU A 1 109 ? 39.635 29.209 8.046 1.00 15.37 126 LEU A C 1
ATOM 864 O O . LEU A 1 109 ? 38.996 28.353 8.680 1.00 15.53 126 LEU A O 1
ATOM 869 N N . VAL A 1 110 ? 40.934 29.122 7.781 1.00 16.70 127 VAL A N 1
ATOM 870 C CA . VAL A 1 110 ? 41.765 28.027 8.267 1.00 14.71 127 VAL A CA 1
ATOM 871 C C . VAL A 1 110 ? 42.403 28.485 9.574 1.00 17.70 127 VAL A C 1
ATOM 872 O O . VAL A 1 110 ? 43.070 29.522 9.613 1.00 18.20 127 VAL A O 1
ATOM 876 N N . LEU A 1 111 ? 42.214 27.715 10.639 1.00 14.90 128 LEU A N 1
ATOM 877 C CA . LEU A 1 111 ? 42.701 28.084 11.962 1.00 15.27 128 LEU A CA 1
ATOM 878 C C . LEU A 1 111 ? 43.758 27.085 12.396 1.00 18.65 128 LEU A C 1
ATOM 879 O O . LEU A 1 111 ? 43.468 25.892 12.524 1.00 19.71 128 LEU A O 1
ATOM 884 N N . GLY A 1 112 ? 44.964 27.578 12.657 1.00 14.15 129 GLY A N 1
ATOM 885 C CA . GLY A 1 112 ? 46.012 26.714 13.166 1.00 14.05 129 GLY A CA 1
ATOM 886 C C . GLY A 1 112 ? 46.005 26.764 14.679 1.00 15.26 129 GLY A C 1
ATOM 887 O O . GLY A 1 112 ? 46.635 27.633 15.284 1.00 17.61 129 GLY A O 1
ATOM 888 N N . ASN A 1 113 ? 45.311 25.834 15.304 1.00 15.90 130 ASN A N 1
ATOM 889 C CA . ASN A 1 113 ? 45.061 25.910 16.738 1.00 15.20 130 ASN A CA 1
ATOM 890 C C . ASN A 1 113 ? 46.248 25.329 17.499 1.00 17.99 130 ASN A C 1
ATOM 891 O O . ASN A 1 113 ? 47.139 24.710 16.920 1.00 18.25 130 ASN A O 1
ATOM 896 N N . LYS A 1 114 ? 46.273 25.592 18.813 1.00 14.28 131 LYS A N 1
ATOM 897 C CA . LYS A 1 114 ? 47.283 25.084 19.748 1.00 15.42 131 LYS A CA 1
ATOM 898 C C . LYS A 1 114 ? 48.638 25.750 19.532 1.00 15.91 131 LYS A C 1
ATOM 899 O O . LYS A 1 114 ? 49.685 25.128 19.729 1.00 17.21 131 LYS A O 1
ATOM 905 N N . ARG A 1 115 ? 48.627 27.038 19.176 1.00 16.79 132 ARG A N 1
ATOM 906 C CA . ARG A 1 115 ? 49.887 27.737 18.929 1.00 17.52 132 ARG A CA 1
ATOM 907 C C . ARG A 1 115 ? 50.725 27.873 20.201 1.00 21.15 132 ARG A C 1
ATOM 908 O O . ARG A 1 115 ? 51.932 28.140 20.124 1.00 23.08 132 ARG A O 1
ATOM 916 N N . ASP A 1 116 ? 50.125 27.648 21.373 1.00 17.90 133 ASP A N 1
ATOM 917 C CA . ASP A 1 116 ? 50.876 27.673 22.629 1.00 19.35 133 ASP A CA 1
ATOM 918 C C . ASP A 1 116 ? 51.854 26.505 22.767 1.00 21.01 133 ASP A C 1
ATOM 919 O O . ASP A 1 116 ? 52.750 26.553 23.627 1.00 23.64 133 ASP A O 1
ATOM 924 N N . LEU A 1 117 ? 51.689 25.439 21.981 1.00 19.56 134 LEU A N 1
ATOM 925 C CA . LEU A 1 117 ? 52.555 24.293 22.153 1.00 19.45 134 LEU A CA 1
ATOM 926 C C . LEU A 1 117 ? 53.901 24.532 21.469 1.00 20.40 134 LEU A C 1
ATOM 927 O O . LEU A 1 117 ? 53.987 25.293 20.506 1.00 21.93 134 LEU A O 1
ATOM 932 N N . PRO A 1 118 ? 54.971 23.912 21.982 1.00 24.78 135 PRO A N 1
ATOM 933 C CA . PRO A 1 118 ? 56.328 24.322 21.578 1.00 30.80 135 PRO A CA 1
ATOM 934 C C . PRO A 1 118 ? 56.649 24.102 20.108 1.00 31.70 135 PRO A C 1
ATOM 935 O O . PRO A 1 118 ? 57.427 24.877 19.538 1.00 41.62 135 PRO A O 1
ATOM 939 N N . ASN A 1 119 ? 56.106 23.071 19.478 1.00 33.19 136 ASN A N 1
ATOM 940 C CA . ASN A 1 119 ? 56.413 22.776 18.087 1.00 46.82 136 ASN A CA 1
ATOM 941 C C . ASN A 1 119 ? 55.326 23.248 17.134 1.00 35.70 136 ASN A C 1
ATOM 942 O O . ASN A 1 119 ? 55.287 22.798 15.985 1.00 34.00 136 ASN A O 1
ATOM 947 N N . ALA A 1 120 ? 54.423 24.118 17.580 1.00 21.95 137 ALA A N 1
ATOM 948 C CA . ALA A 1 120 ? 53.326 24.499 16.711 1.00 22.18 137 ALA A CA 1
ATOM 949 C C . ALA A 1 120 ? 53.840 25.254 15.487 1.00 23.73 137 ALA A C 1
ATOM 950 O O . ALA A 1 120 ? 54.754 26.081 15.575 1.00 27.04 137 ALA A O 1
ATOM 952 N N . LEU A 1 121 ? 53.252 24.950 14.336 1.00 25.63 138 LEU A N 1
ATOM 953 C CA . LEU A 1 121 ? 53.519 25.699 13.117 1.00 22.36 138 LEU A CA 1
ATOM 954 C C . LEU A 1 121 ? 52.899 27.087 13.200 1.00 25.50 138 LEU A C 1
ATOM 955 O O . LEU A 1 121 ? 51.829 27.278 13.785 1.00 33.60 138 LEU A O 1
ATOM 960 N N . ASP A 1 122 ? 53.569 28.059 12.582 1.00 30.32 139 ASP A N 1
ATOM 961 C CA . ASP A 1 122 ? 53.055 29.419 12.488 1.00 28.60 139 ASP A CA 1
ATOM 962 C C . ASP A 1 122 ? 52.251 29.588 11.197 1.00 29.30 139 ASP A C 1
ATOM 963 O O . ASP A 1 122 ? 52.212 28.702 10.345 1.00 27.10 139 ASP A O 1
ATOM 968 N N . GLU A 1 123 ? 51.595 30.751 11.060 1.00 26.72 140 GLU A N 1
ATOM 969 C CA . GLU A 1 123 ? 50.711 30.968 9.921 1.00 28.99 140 GLU A CA 1
ATOM 970 C C . GLU A 1 123 ? 51.450 30.761 8.603 1.00 29.07 140 GLU A C 1
ATOM 971 O O . GLU A 1 123 ? 50.935 30.115 7.685 1.00 29.99 140 GLU A O 1
ATOM 977 N N . LYS A 1 124 ? 52.669 31.283 8.496 1.00 25.93 141 LYS A N 1
ATOM 978 C CA . LYS A 1 124 ? 53.416 31.160 7.249 1.00 28.78 141 LYS A CA 1
ATOM 979 C C . LYS A 1 124 ? 53.624 29.696 6.859 1.00 27.53 141 LYS A C 1
ATOM 980 O O . LYS A 1 124 ? 53.365 29.309 5.713 1.00 29.70 141 LYS A O 1
ATOM 986 N N . GLN A 1 125 ? 54.102 28.868 7.797 1.00 29.12 142 GLN A N 1
ATOM 987 C CA . GLN A 1 125 ? 54.311 27.447 7.510 1.00 30.32 142 GLN A CA 1
ATOM 988 C C . GLN A 1 125 ? 52.999 26.726 7.230 1.00 31.00 142 GLN A C 1
ATOM 989 O O . GLN A 1 125 ? 52.952 25.807 6.404 1.00 30.25 142 GLN A O 1
ATOM 995 N N . LEU A 1 126 ? 51.940 27.083 7.951 1.00 22.60 143 LEU A N 1
ATOM 996 C CA . LEU A 1 126 ? 50.661 26.421 7.718 1.00 25.17 143 LEU A CA 1
ATOM 997 C C . LEU A 1 126 ? 50.164 26.703 6.315 1.00 24.50 143 LEU A C 1
ATOM 998 O O . LEU A 1 126 ? 49.616 25.819 5.646 1.00 25.70 143 LEU A O 1
ATOM 1003 N N . ILE A 1 127 ? 50.371 27.930 5.832 1.00 23.97 144 ILE A N 1
ATOM 1004 C CA . ILE A 1 127 ? 49.905 28.278 4.499 1.00 25.77 144 ILE A CA 1
ATOM 1005 C C . ILE A 1 127 ? 50.623 27.432 3.459 1.00 30.78 144 ILE A C 1
ATOM 1006 O O . ILE A 1 127 ? 50.015 26.940 2.499 1.00 28.80 144 ILE A O 1
ATOM 1011 N N . GLU A 1 128 ? 51.938 27.276 3.621 1.00 28.19 145 GLU A N 1
ATOM 1012 C CA . GLU A 1 128 ? 52.715 26.465 2.696 1.00 30.26 145 GLU A CA 1
ATOM 1013 C C . GLU A 1 128 ? 52.319 24.996 2.788 1.00 29.73 145 GLU A C 1
ATOM 1014 O O . GLU A 1 128 ? 52.015 24.356 1.773 1.00 37.64 145 GLU A O 1
ATOM 1020 N N . LYS A 1 129 ? 52.289 24.451 4.008 1.00 32.26 146 LYS A N 1
ATOM 1021 C CA . LYS A 1 129 ? 52.079 23.017 4.180 1.00 33.66 146 LYS A CA 1
ATOM 1022 C C . LYS A 1 129 ? 50.657 22.597 3.832 1.00 35.03 146 LYS A C 1
ATOM 1023 O O . LYS A 1 129 ? 50.435 21.454 3.419 1.00 34.49 146 LYS A O 1
ATOM 1029 N N . MET A 1 130 ? 49.685 23.487 3.993 1.00 26.44 147 MET A N 1
ATOM 1030 C CA . MET A 1 130 ? 48.330 23.173 3.573 1.00 26.85 147 MET A CA 1
ATOM 1031 C C . MET A 1 130 ? 48.073 23.535 2.121 1.00 29.28 147 MET A C 1
ATOM 1032 O O . MET A 1 130 ? 46.949 23.359 1.653 1.00 26.83 147 MET A O 1
ATOM 1037 N N . ASN A 1 131 ? 49.076 24.061 1.419 1.00 30.81 148 ASN A N 1
ATOM 1038 C CA . ASN A 1 131 ? 48.932 24.503 0.035 1.00 32.48 148 ASN A CA 1
ATOM 1039 C C . ASN A 1 131 ? 47.762 25.468 -0.134 1.00 31.01 148 ASN A C 1
ATOM 1040 O O . ASN A 1 131 ? 46.994 25.382 -1.095 1.00 32.65 148 ASN A O 1
ATOM 1045 N N . LEU A 1 132 ? 47.632 26.415 0.793 1.00 32.25 149 LEU A N 1
ATOM 1046 C CA . LEU A 1 132 ? 46.527 27.367 0.698 1.00 28.31 149 LEU A CA 1
ATOM 1047 C C . LEU A 1 132 ? 46.666 28.283 -0.511 1.00 30.97 149 LEU A C 1
ATOM 1048 O O . LEU A 1 132 ? 45.659 28.776 -1.035 1.00 32.72 149 LEU A O 1
ATOM 1053 N N . SER A 1 133 ? 47.900 28.522 -0.964 1.00 33.00 150 SER A N 1
ATOM 1054 C CA . SER A 1 133 ? 48.111 29.365 -2.137 1.00 41.87 150 SER A CA 1
ATOM 1055 C C . SER A 1 133 ? 47.393 28.821 -3.367 1.00 43.00 150 SER A C 1
ATOM 1056 O O . SER A 1 133 ? 47.061 29.589 -4.280 1.00 48.36 150 SER A O 1
ATOM 1059 N N . ALA A 1 134 ? 47.146 27.508 -3.415 1.00 40.31 151 ALA A N 1
ATOM 1060 C CA . ALA A 1 134 ? 46.509 26.872 -4.563 1.00 44.21 151 ALA A CA 1
ATOM 1061 C C . ALA A 1 134 ? 45.006 27.119 -4.632 1.00 48.04 151 ALA A C 1
ATOM 1062 O O . ALA A 1 134 ? 44.377 26.738 -5.626 1.00 49.54 151 ALA A O 1
ATOM 1064 N N . ILE A 1 135 ? 44.422 27.732 -3.607 1.00 38.96 152 ILE A N 1
ATOM 1065 C CA . ILE A 1 135 ? 42.998 28.047 -3.578 1.00 35.84 152 ILE A CA 1
ATOM 1066 C C . ILE A 1 135 ? 42.830 29.465 -4.107 1.00 37.05 152 ILE A C 1
ATOM 1067 O O . ILE A 1 135 ? 43.152 30.436 -3.420 1.00 43.02 152 ILE A O 1
ATOM 1072 N N . GLN A 1 136 ? 42.327 29.592 -5.336 1.00 34.55 153 GLN A N 1
ATOM 1073 C CA . GLN A 1 136 ? 42.176 30.896 -5.965 1.00 39.14 153 GLN A CA 1
ATOM 1074 C C . GLN A 1 136 ? 40.745 31.222 -6.367 1.00 42.61 153 GLN A C 1
ATOM 1075 O O . GLN A 1 136 ? 40.516 32.288 -6.951 1.00 53.29 153 GLN A O 1
ATOM 1081 N N . ASP A 1 137 ? 39.779 30.349 -6.073 1.00 34.30 154 ASP A N 1
ATOM 1082 C CA . ASP A 1 137 ? 38.403 30.511 -6.527 1.00 31.78 154 ASP A CA 1
ATOM 1083 C C . ASP A 1 137 ? 37.432 30.797 -5.382 1.00 30.51 154 ASP A C 1
ATOM 1084 O O . ASP A 1 137 ? 36.218 30.663 -5.551 1.00 30.37 154 ASP A O 1
ATOM 1089 N N . ARG A 1 138 ? 37.947 31.203 -4.228 1.00 25.70 155 ARG A N 1
ATOM 1090 C CA . ARG A 1 138 ? 37.145 31.588 -3.079 1.00 24.12 155 ARG A CA 1
ATOM 1091 C C . ARG A 1 138 ? 38.048 32.365 -2.143 1.00 30.44 155 ARG A C 1
ATOM 1092 O O . ARG A 1 138 ? 39.276 32.281 -2.230 1.00 28.51 155 ARG A O 1
ATOM 1100 N N . GLU A 1 139 ? 37.418 33.111 -1.243 1.00 22.85 156 GLU A N 1
ATOM 1101 C CA . GLU A 1 139 ? 38.132 33.808 -0.187 1.00 24.10 156 GLU A CA 1
ATOM 1102 C C . GLU A 1 139 ? 38.636 32.809 0.844 1.00 24.17 156 GLU A C 1
ATOM 1103 O O . GLU A 1 139 ? 37.870 31.971 1.337 1.00 23.36 156 GLU A O 1
ATOM 1109 N N . ILE A 1 140 ? 39.925 32.883 1.162 1.00 27.38 157 ILE A N 1
ATOM 1110 C CA . ILE A 1 140 ? 40.513 31.989 2.151 1.00 25.07 157 ILE A CA 1
ATOM 1111 C C . ILE A 1 140 ? 41.518 32.779 2.965 1.00 23.79 157 ILE A C 1
ATOM 1112 O O . ILE A 1 140 ? 42.229 33.634 2.437 1.00 27.37 157 ILE A O 1
ATOM 1117 N N . CYS A 1 141 ? 41.530 32.524 4.261 1.00 21.69 158 CYS A N 1
ATOM 1118 C CA . CYS A 1 141 ? 42.310 33.279 5.222 1.00 20.63 158 CYS A CA 1
ATOM 1119 C C . CYS A 1 141 ? 42.854 32.263 6.211 1.00 26.84 158 CYS A C 1
ATOM 1120 O O . CYS A 1 141 ? 42.242 31.218 6.411 1.00 21.29 158 CYS A O 1
ATOM 1123 N N . CYS A 1 142 ? 44.014 32.548 6.799 1.00 21.71 159 CYS A N 1
ATOM 1124 C CA . CYS A 1 142 ? 44.597 31.646 7.787 1.00 20.69 159 CYS A CA 1
ATOM 1125 C C . CYS A 1 142 ? 45.088 32.450 8.985 1.00 18.51 159 CYS A C 1
ATOM 1126 O O . CYS A 1 142 ? 45.816 33.433 8.817 1.00 21.86 159 CYS A O 1
ATOM 1129 N N . TYR A 1 143 ? 44.678 32.030 10.188 1.00 19.22 160 TYR A N 1
ATOM 1130 C CA . TYR A 1 143 ? 45.165 32.577 11.454 1.00 14.75 160 TYR A CA 1
ATOM 1131 C C . TYR A 1 143 ? 45.708 31.462 12.342 1.00 21.79 160 TYR A C 1
ATOM 1132 O O . TYR A 1 143 ? 45.135 30.372 12.404 1.00 20.48 160 TYR A O 1
ATOM 1141 N N . SER A 1 144 ? 46.798 31.749 13.052 1.00 21.64 161 SER A N 1
ATOM 1142 C CA . SER A 1 144 ? 47.300 30.870 14.105 1.00 19.76 161 SER A CA 1
ATOM 1143 C C . SER A 1 144 ? 46.647 31.282 15.428 1.00 17.18 161 SER A C 1
ATOM 1144 O O . SER A 1 144 ? 46.695 32.451 15.804 1.00 21.69 161 SER A O 1
ATOM 1147 N N . ILE A 1 145 ? 45.995 30.345 16.125 1.00 14.11 162 ILE A N 1
ATOM 1148 C CA . ILE A 1 145 ? 45.266 30.706 17.334 1.00 12.53 162 ILE A CA 1
ATOM 1149 C C . ILE A 1 145 ? 45.651 29.778 18.478 1.00 14.94 162 ILE A C 1
ATOM 1150 O O . ILE A 1 145 ? 46.245 28.711 18.273 1.00 15.22 162 ILE A O 1
ATOM 1155 N N . SER A 1 146 ? 45.260 30.184 19.695 1.00 15.61 163 SER A N 1
ATOM 1156 C CA . SER A 1 146 ? 45.284 29.291 20.858 1.00 13.91 163 SER A CA 1
ATOM 1157 C C . SER A 1 146 ? 43.976 29.421 21.635 1.00 15.99 163 SER A C 1
ATOM 1158 O O . SER A 1 146 ? 43.677 30.493 22.171 1.00 16.76 163 SER A O 1
ATOM 1161 N N . CYS A 1 147 ? 43.190 28.332 21.701 1.00 13.34 164 CYS A N 1
ATOM 1162 C CA . CYS A 1 147 ? 42.014 28.337 22.568 1.00 16.45 164 CYS A CA 1
ATOM 1163 C C . CYS A 1 147 ? 42.405 28.365 24.038 1.00 17.19 164 CYS A C 1
ATOM 1164 O O . CYS A 1 147 ? 41.675 28.931 24.857 1.00 20.75 164 CYS A O 1
ATOM 1167 N N . LYS A 1 148 ? 43.556 27.782 24.382 1.00 16.60 165 LYS A N 1
ATOM 1168 C CA . LYS A 1 148 ? 44.011 27.735 25.771 1.00 17.80 165 LYS A CA 1
ATOM 1169 C C . LYS A 1 148 ? 44.518 29.092 26.247 1.00 18.03 165 LYS A C 1
ATOM 1170 O O . LYS A 1 148 ? 44.185 29.534 27.352 1.00 21.18 165 LYS A O 1
ATOM 1176 N N . GLU A 1 149 ? 45.338 29.761 25.429 1.00 16.32 166 GLU A N 1
ATOM 1177 C CA . GLU A 1 149 ? 45.975 31.016 25.825 1.00 16.75 166 GLU A CA 1
ATOM 1178 C C . GLU A 1 149 ? 45.285 32.240 25.250 1.00 16.25 166 GLU A C 1
ATOM 1179 O O . GLU A 1 149 ? 45.608 33.366 25.658 1.00 18.76 166 GLU A O 1
ATOM 1185 N N . LYS A 1 150 ? 44.331 32.034 24.346 1.00 19.10 167 LYS A N 1
ATOM 1186 C CA . LYS A 1 150 ? 43.396 33.016 23.791 1.00 19.62 167 LYS A CA 1
ATOM 1187 C C . LYS A 1 150 ? 43.967 33.837 22.629 1.00 17.28 167 LYS A C 1
ATOM 1188 O O . LYS A 1 150 ? 43.239 34.667 22.078 1.00 19.20 167 LYS A O 1
ATOM 1194 N N . ASP A 1 151 ? 45.211 33.600 22.193 1.00 16.82 168 ASP A N 1
ATOM 1195 C CA . ASP A 1 151 ? 45.755 34.351 21.062 1.00 16.31 168 ASP A CA 1
ATOM 1196 C C . ASP A 1 151 ? 44.806 34.280 19.871 1.00 14.03 168 ASP A C 1
ATOM 1197 O O . ASP A 1 151 ? 44.428 33.200 19.432 1.00 14.19 168 ASP A O 1
ATOM 1202 N N . ASN A 1 152 ? 44.490 35.429 19.303 1.00 14.78 169 ASN A N 1
ATOM 1203 C CA . ASN A 1 152 ? 43.804 35.550 18.017 1.00 18.48 169 ASN A CA 1
ATOM 1204 C C . ASN A 1 152 ? 42.376 35.021 18.023 1.00 17.30 169 ASN A C 1
ATOM 1205 O O . ASN A 1 152 ? 41.749 34.907 16.950 1.00 16.79 169 ASN A O 1
ATOM 1210 N N . ILE A 1 153 ? 41.801 34.752 19.189 1.00 17.86 170 ILE A N 1
ATOM 1211 C CA . ILE A 1 153 ? 40.378 34.414 19.212 1.00 16.07 170 ILE A CA 1
ATOM 1212 C C . ILE A 1 153 ? 39.558 35.624 18.796 1.00 16.09 170 ILE A C 1
ATOM 1213 O O . ILE A 1 153 ? 38.542 35.500 18.095 1.00 16.68 170 ILE A O 1
ATOM 1218 N N . ASP A 1 154 ? 39.985 36.822 19.208 1.00 16.54 171 ASP A N 1
ATOM 1219 C CA . ASP A 1 154 ? 39.196 38.009 18.875 1.00 17.98 171 ASP A CA 1
ATOM 1220 C C . ASP A 1 154 ? 39.213 38.320 17.374 1.00 20.75 171 ASP A C 1
ATOM 1221 O O . ASP A 1 154 ? 38.170 38.675 16.809 1.00 19.41 171 ASP A O 1
ATOM 1226 N N . ILE A 1 155 ? 40.374 38.236 16.715 1.00 15.74 172 ILE A N 1
ATOM 1227 C CA . ILE A 1 155 ? 40.414 38.515 15.273 1.00 15.72 172 ILE A CA 1
ATOM 1228 C C . ILE A 1 155 ? 39.655 37.441 14.491 1.00 15.23 172 ILE A C 1
ATOM 1229 O O . ILE A 1 155 ? 39.059 37.734 13.451 1.00 18.58 172 ILE A O 1
ATOM 1234 N N . THR A 1 156 ? 39.678 36.193 14.964 1.00 14.96 173 THR A N 1
ATOM 1235 C CA . THR A 1 156 ? 38.863 35.139 14.361 1.00 16.15 173 THR A CA 1
ATOM 1236 C C . THR A 1 156 ? 37.392 35.528 14.366 1.00 15.31 173 THR A C 1
ATOM 1237 O O . THR A 1 156 ? 36.705 35.424 13.340 1.00 16.55 173 THR A O 1
ATOM 1241 N N . LEU A 1 157 ? 36.882 35.929 15.538 1.00 16.97 174 LEU A N 1
ATOM 1242 C CA . LEU A 1 157 ? 35.503 36.394 15.633 1.00 19.86 174 LEU A CA 1
ATOM 1243 C C . LEU A 1 157 ? 35.247 37.573 14.705 1.00 17.00 174 LEU A C 1
ATOM 1244 O O . LEU A 1 157 ? 34.196 37.644 14.062 1.00 20.11 174 LEU A O 1
ATOM 1249 N N . GLN A 1 158 ? 36.183 38.524 14.645 1.00 18.91 175 GLN A N 1
ATOM 1250 C CA . GLN A 1 158 ? 36.026 39.677 13.761 1.00 20.79 175 GLN A CA 1
ATOM 1251 C C . GLN A 1 158 ? 35.853 39.231 12.312 1.00 23.98 175 GLN A C 1
ATOM 1252 O O . GLN A 1 158 ? 34.989 39.750 11.594 1.00 21.18 175 GLN A O 1
ATOM 1258 N N . TRP A 1 159 ? 36.651 38.252 11.874 1.00 17.10 176 TRP A N 1
ATOM 1259 C CA . TRP A 1 159 ? 36.542 37.748 10.510 1.00 19.45 176 TRP A CA 1
ATOM 1260 C C . TRP A 1 159 ? 35.185 37.092 10.286 1.00 24.09 176 TRP A C 1
ATOM 1261 O O . TRP A 1 159 ? 34.528 37.314 9.253 1.00 20.76 176 TRP A O 1
ATOM 1272 N N . LEU A 1 160 ? 34.741 36.275 11.249 1.00 20.15 177 LEU A N 1
ATOM 1273 C CA . LEU A 1 160 ? 33.449 35.609 11.094 1.00 19.67 177 LEU A CA 1
ATOM 1274 C C . LEU A 1 160 ? 32.323 36.623 11.000 1.00 19.40 177 LEU A C 1
ATOM 1275 O O . LEU A 1 160 ? 31.414 36.486 10.168 1.00 22.93 177 LEU A O 1
ATOM 1280 N N . ILE A 1 161 ? 32.385 37.681 11.814 1.00 20.02 178 ILE A N 1
ATOM 1281 C CA . ILE A 1 161 ? 31.325 38.682 11.791 1.00 23.91 178 ILE A CA 1
ATOM 1282 C C . ILE A 1 161 ? 31.330 39.454 10.480 1.00 29.93 178 ILE A C 1
ATOM 1283 O O . ILE A 1 161 ? 30.267 39.857 9.983 1.00 28.91 178 ILE A O 1
ATOM 1288 N N . GLN A 1 162 ? 32.504 39.662 9.883 1.00 23.47 179 GLN A N 1
ATOM 1289 C CA . GLN A 1 162 ? 32.544 40.344 8.598 1.00 22.75 179 GLN A CA 1
ATOM 1290 C C . GLN A 1 162 ? 31.951 39.499 7.480 1.00 34.01 179 GLN A C 1
ATOM 1291 O O . GLN A 1 162 ? 31.711 40.016 6.386 1.00 34.19 179 GLN A O 1
ATOM 1297 N N . HIS A 1 163 ? 31.672 38.226 7.730 1.00 27.69 180 HIS A N 1
ATOM 1298 C CA . HIS A 1 163 ? 31.042 37.379 6.730 1.00 26.78 180 HIS A CA 1
ATOM 1299 C C . HIS A 1 163 ? 29.617 36.994 7.112 1.00 31.78 180 HIS A C 1
ATOM 1300 O O . HIS A 1 163 ? 29.088 35.993 6.627 1.00 34.97 180 HIS A O 1
ATOM 1307 N N . SER A 1 164 ? 28.962 37.810 7.932 1.00 29.82 181 SER A N 1
ATOM 1308 C CA . SER A 1 164 ? 27.618 37.496 8.411 1.00 31.73 181 SER A CA 1
ATOM 1309 C C . SER A 1 164 ? 26.605 37.507 7.267 1.00 44.37 181 SER A C 1
ATOM 1310 O O . SER A 1 164 ? 26.686 38.344 6.367 1.00 48.48 181 SER A O 1
ATOM 1313 N N . MET B 2 1 ? 2.229 -0.475 34.786 1.00 78.41 1 MET B N 1
ATOM 1314 C CA . MET B 2 1 ? 1.107 0.452 34.857 1.00 74.29 1 MET B CA 1
ATOM 1315 C C . MET B 2 1 ? 1.556 1.801 35.410 1.00 66.96 1 MET B C 1
ATOM 1316 O O . MET B 2 1 ? 1.024 2.843 35.028 1.00 66.11 1 MET B O 1
ATOM 1321 N N . GLU B 2 2 ? 2.536 1.777 36.309 1.00 62.96 2 GLU B N 1
ATOM 1322 C CA . GLU B 2 2 ? 3.128 3.020 36.779 1.00 55.71 2 GLU B CA 1
ATOM 1323 C C . GLU B 2 2 ? 3.860 3.704 35.628 1.00 42.02 2 GLU B C 1
ATOM 1324 O O . GLU B 2 2 ? 4.517 3.028 34.830 1.00 42.31 2 GLU B O 1
ATOM 1330 N N . PRO B 2 3 ? 3.780 5.035 35.530 1.00 43.41 3 PRO B N 1
ATOM 1331 C CA . PRO B 2 3 ? 4.443 5.738 34.415 1.00 46.94 3 PRO B CA 1
ATOM 1332 C C . PRO B 2 3 ? 5.905 5.363 34.237 1.00 46.12 3 PRO B C 1
ATOM 1333 O O . PRO B 2 3 ? 6.398 5.339 33.103 1.00 47.47 3 PRO B O 1
ATOM 1337 N N . GLY B 2 4 ? 6.617 5.078 35.331 1.00 47.40 4 GLY B N 1
ATOM 1338 C CA . GLY B 2 4 ? 7.987 4.612 35.202 1.00 45.01 4 GLY B CA 1
ATOM 1339 C C . GLY B 2 4 ? 8.076 3.275 34.491 1.00 41.93 4 GLY B C 1
ATOM 1340 O O . GLY B 2 4 ? 8.987 3.044 33.694 1.00 38.31 4 GLY B O 1
ATOM 1341 N N . GLU B 2 5 ? 7.132 2.374 34.778 1.00 41.03 5 GLU B N 1
ATOM 1342 C CA . GLU B 2 5 ? 7.095 1.082 34.101 1.00 39.79 5 GLU B CA 1
ATOM 1343 C C . GLU B 2 5 ? 6.719 1.240 32.633 1.00 39.73 5 GLU B C 1
ATOM 1344 O O . GLU B 2 5 ? 7.275 0.555 31.765 1.00 37.18 5 GLU B O 1
ATOM 1350 N N . VAL B 2 6 ? 5.794 2.155 32.330 1.00 39.21 6 VAL B N 1
ATOM 1351 C CA . VAL B 2 6 ? 5.433 2.416 30.934 1.00 35.25 6 VAL B CA 1
ATOM 1352 C C . VAL B 2 6 ? 6.652 2.874 30.137 1.00 30.73 6 VAL B C 1
ATOM 1353 O O . VAL B 2 6 ? 6.969 2.328 29.070 1.00 31.14 6 VAL B O 1
ATOM 1357 N N . LYS B 2 7 ? 7.359 3.884 30.639 1.00 29.19 7 LYS B N 1
ATOM 1358 C CA . LYS B 2 7 ? 8.547 4.362 29.940 1.00 26.49 7 LYS B CA 1
ATOM 1359 C C . LYS B 2 7 ? 9.588 3.254 29.787 1.00 26.72 7 LYS B C 1
ATOM 1360 O O . LYS B 2 7 ? 10.217 3.125 28.730 1.00 31.27 7 LYS B O 1
ATOM 1366 N N . ASP B 2 8 ? 9.772 2.434 30.827 1.00 29.00 8 ASP B N 1
ATOM 1367 C CA . ASP B 2 8 ? 10.694 1.308 30.726 1.00 30.58 8 ASP B CA 1
ATOM 1368 C C . ASP B 2 8 ? 10.274 0.348 29.615 1.00 28.93 8 ASP B C 1
ATOM 1369 O O . ASP B 2 8 ? 11.119 -0.161 28.870 1.00 31.06 8 ASP B O 1
ATOM 1374 N N . ARG B 2 9 ? 8.969 0.092 29.487 1.00 33.41 9 ARG B N 1
ATOM 1375 C CA . ARG B 2 9 ? 8.477 -0.800 28.438 1.00 37.24 9 ARG B CA 1
ATOM 1376 C C . ARG B 2 9 ? 8.782 -0.247 27.046 1.00 30.31 9 ARG B C 1
ATOM 1377 O O . ARG B 2 9 ? 9.287 -0.970 26.172 1.00 25.77 9 ARG B O 1
ATOM 1385 N N . ILE B 2 10 ? 8.499 1.043 26.818 1.00 24.27 10 ILE B N 1
ATOM 1386 C CA . ILE B 2 10 ? 8.804 1.642 25.518 1.00 24.08 10 ILE B CA 1
ATOM 1387 C C . ILE B 2 10 ? 10.275 1.441 25.167 1.00 22.11 10 ILE B C 1
ATOM 1388 O O . ILE B 2 10 ? 10.620 1.059 24.043 1.00 23.53 10 ILE B O 1
ATOM 1393 N N . LEU B 2 11 ? 11.165 1.683 26.131 1.00 23.34 11 LEU B N 1
ATOM 1394 C CA . LEU B 2 11 ? 12.594 1.548 25.858 1.00 20.59 11 LEU B CA 1
ATOM 1395 C C . LEU B 2 11 ? 12.994 0.094 25.637 1.00 25.48 11 LEU B C 1
ATOM 1396 O O . LEU B 2 11 ? 13.849 -0.189 24.792 1.00 29.56 11 LEU B O 1
ATOM 1401 N N . GLU B 2 12 ? 12.380 -0.846 26.366 1.00 23.92 12 GLU B N 1
ATOM 1402 C CA . GLU B 2 12 ? 12.644 -2.257 26.088 1.00 25.49 12 GLU B CA 1
ATOM 1403 C C . GLU B 2 12 ? 12.181 -2.625 24.683 1.00 24.06 12 GLU B C 1
ATOM 1404 O O . GLU B 2 12 ? 12.829 -3.422 23.994 1.00 29.98 12 GLU B O 1
ATOM 1410 N N . ASN B 2 13 ? 11.074 -2.030 24.226 1.00 24.24 13 ASN B N 1
ATOM 1411 C CA . ASN B 2 13 ? 10.603 -2.328 22.882 1.00 25.79 13 ASN B CA 1
ATOM 1412 C C . ASN B 2 13 ? 11.528 -1.724 21.836 1.00 24.56 13 ASN B C 1
ATOM 1413 O O . ASN B 2 13 ? 11.741 -2.323 20.777 1.00 24.43 13 ASN B O 1
ATOM 1418 N N . ILE B 2 14 ? 12.094 -0.550 22.115 1.00 23.60 14 ILE B N 1
ATOM 1419 C CA . ILE B 2 14 ? 13.107 -0.007 21.209 1.00 22.43 14 ILE B CA 1
ATOM 1420 C C . ILE B 2 14 ? 14.338 -0.903 21.180 1.00 20.66 14 ILE B C 1
ATOM 1421 O O . ILE B 2 14 ? 14.881 -1.190 20.106 1.00 26.52 14 ILE B O 1
ATOM 1426 N N . SER B 2 15 ? 14.796 -1.360 22.350 1.00 19.51 15 SER B N 1
ATOM 1427 C CA . SER B 2 15 ? 15.959 -2.237 22.407 1.00 25.31 15 SER B CA 1
ATOM 1428 C C . SER B 2 15 ? 15.765 -3.485 21.553 1.00 31.37 15 SER B C 1
ATOM 1429 O O . SER B 2 15 ? 16.628 -3.833 20.732 1.00 25.10 15 SER B O 1
ATOM 1432 N N . LEU B 2 16 ? 14.642 -4.181 21.742 1.00 27.58 16 LEU B N 1
ATOM 1433 C CA . LEU B 2 16 ? 14.408 -5.397 20.972 1.00 29.27 16 LEU B CA 1
ATOM 1434 C C . LEU B 2 16 ? 14.320 -5.098 19.479 1.00 20.51 16 LEU B C 1
ATOM 1435 O O . LEU B 2 16 ? 14.772 -5.898 18.654 1.00 31.22 16 LEU B O 1
ATOM 1440 N N . SER B 2 17 ? 13.722 -3.960 19.111 1.00 21.18 17 SER B N 1
ATOM 1441 C CA . SER B 2 17 ? 13.569 -3.634 17.694 1.00 26.61 17 SER B CA 1
ATOM 1442 C C . SER B 2 17 ? 14.913 -3.330 17.043 1.00 23.58 17 SER B C 1
ATOM 1443 O O . SER B 2 17 ? 15.138 -3.683 15.875 1.00 24.92 17 SER B O 1
ATOM 1446 N N . VAL B 2 18 ? 15.805 -2.652 17.767 1.00 24.10 18 VAL B N 1
ATOM 1447 C CA . VAL B 2 18 ? 17.139 -2.382 17.227 1.00 21.70 18 VAL B CA 1
ATOM 1448 C C . VAL B 2 18 ? 17.875 -3.689 17.002 1.00 23.32 18 VAL B C 1
ATOM 1449 O O . VAL B 2 18 ? 18.514 -3.888 15.964 1.00 30.44 18 VAL B O 1
ATOM 1453 N N . LYS B 2 19 ? 17.773 -4.613 17.961 1.00 22.39 19 LYS B N 1
ATOM 1454 C CA . LYS B 2 19 ? 18.469 -5.890 17.839 1.00 26.51 19 LYS B CA 1
ATOM 1455 C C . LYS B 2 19 ? 17.963 -6.679 16.643 1.00 25.50 19 LYS B C 1
ATOM 1456 O O . LYS B 2 19 ? 18.752 -7.288 15.910 1.00 29.03 19 LYS B O 1
ATOM 1462 N N . LYS B 2 20 ? 16.646 -6.696 16.436 1.00 22.89 20 LYS B N 1
ATOM 1463 C CA . LYS B 2 20 ? 16.095 -7.446 15.309 1.00 23.97 20 LYS B CA 1
ATOM 1464 C C . LYS B 2 20 ? 16.498 -6.811 13.984 1.00 24.04 20 LYS B C 1
ATOM 1465 O O . LYS B 2 20 ? 16.803 -7.519 13.016 1.00 25.38 20 LYS B O 1
ATOM 1471 N N . LEU B 2 21 ? 16.490 -5.480 13.919 1.00 25.24 21 LEU B N 1
ATOM 1472 C CA . LEU B 2 21 ? 16.941 -4.792 12.716 1.00 23.53 21 LEU B CA 1
ATOM 1473 C C . LEU B 2 21 ? 18.432 -5.042 12.456 1.00 26.81 21 LEU B C 1
ATOM 1474 O O . LEU B 2 21 ? 18.833 -5.288 11.314 1.00 24.08 21 LEU B O 1
ATOM 1479 N N . GLN B 2 22 ? 19.263 -5.018 13.503 1.00 23.69 22 GLN B N 1
ATOM 1480 C CA . GLN B 2 22 ? 20.687 -5.302 13.318 1.00 25.04 22 GLN B CA 1
ATOM 1481 C C . GLN B 2 22 ? 20.884 -6.681 12.711 1.00 21.50 22 GLN B C 1
ATOM 1482 O O . GLN B 2 22 ? 21.690 -6.862 11.791 1.00 27.74 22 GLN B O 1
ATOM 1488 N N . SER B 2 23 ? 20.173 -7.678 13.243 1.00 22.01 23 SER B N 1
ATOM 1489 C CA . SER B 2 23 ? 20.289 -9.040 12.733 1.00 26.85 23 SER B CA 1
ATOM 1490 C C . SER B 2 23 ? 19.772 -9.145 11.304 1.00 27.10 23 SER B C 1
ATOM 1491 O O . SER B 2 23 ? 20.349 -9.862 10.478 1.00 33.51 23 SER B O 1
ATOM 1494 N N . TYR B 2 24 ? 18.666 -8.466 11.005 1.00 26.28 24 TYR B N 1
ATOM 1495 C CA . TYR B 2 24 ? 18.160 -8.451 9.637 1.00 24.72 24 TYR B CA 1
ATOM 1496 C C . TYR B 2 24 ? 19.180 -7.835 8.686 1.00 27.19 24 TYR B C 1
ATOM 1497 O O . TYR B 2 24 ? 19.446 -8.377 7.605 1.00 27.05 24 TYR B O 1
ATOM 1506 N N . PHE B 2 25 ? 19.772 -6.710 9.078 1.00 27.81 25 PHE B N 1
ATOM 1507 C CA 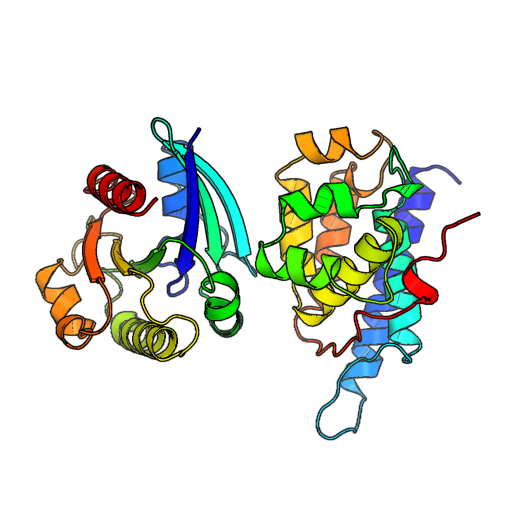. PHE B 2 25 ? 20.712 -6.031 8.200 1.00 24.75 25 PHE B CA 1
ATOM 1508 C C . PHE B 2 25 ? 21.967 -6.867 7.977 1.00 26.41 25 PHE B C 1
ATOM 1509 O O . PHE B 2 25 ? 22.454 -6.974 6.846 1.00 31.83 25 PHE B O 1
ATOM 1517 N N . ALA B 2 26 ? 22.494 -7.484 9.042 1.00 26.03 26 ALA B N 1
ATOM 1518 C CA . ALA B 2 26 ? 23.699 -8.299 8.925 1.00 35.01 26 ALA B CA 1
ATOM 1519 C C . ALA B 2 26 ? 23.481 -9.520 8.042 1.00 36.25 26 ALA B C 1
ATOM 1520 O O . ALA B 2 26 ? 24.416 -9.975 7.375 1.00 40.34 26 ALA B O 1
ATOM 1522 N N . ALA B 2 27 ? 22.265 -10.068 8.020 1.00 28.07 27 ALA B N 1
ATOM 1523 C CA . ALA B 2 27 ? 21.997 -11.286 7.270 1.00 30.76 27 ALA B CA 1
ATOM 1524 C C . ALA B 2 27 ? 21.622 -11.026 5.817 1.00 30.36 27 ALA B C 1
ATOM 1525 O O . ALA B 2 27 ? 21.524 -11.980 5.036 1.00 33.91 27 ALA B O 1
ATOM 1527 N N . CYS B 2 28 ? 21.443 -9.768 5.438 1.00 37.52 28 CYS B N 1
ATOM 1528 C CA . CYS B 2 28 ? 20.958 -9.436 4.109 1.00 37.26 28 CYS B CA 1
ATOM 1529 C C . CYS B 2 28 ? 21.984 -9.810 3.044 1.00 40.07 28 CYS B C 1
ATOM 1530 O O . CYS B 2 28 ? 23.147 -9.403 3.112 1.00 44.82 28 CYS B O 1
ATOM 1533 N N . GLU B 2 29 ? 21.542 -10.571 2.047 1.00 43.74 29 GLU B N 1
ATOM 1534 C CA . GLU B 2 29 ? 22.405 -11.045 0.978 1.00 47.29 29 GLU B CA 1
ATOM 1535 C C . GLU B 2 29 ? 22.269 -10.227 -0.304 1.00 50.04 29 GLU B C 1
ATOM 1536 O O . GLU B 2 29 ? 22.749 -10.663 -1.355 1.00 52.58 29 GLU B O 1
ATOM 1542 N N . ASP B 2 30 ? 21.627 -9.060 -0.242 1.00 48.63 30 ASP B N 1
ATOM 1543 C CA . ASP B 2 30 ? 21.650 -8.131 -1.364 1.00 48.43 30 ASP B CA 1
ATOM 1544 C C . ASP B 2 30 ? 23.062 -7.593 -1.553 1.00 48.04 30 ASP B C 1
ATOM 1545 O O . ASP B 2 30 ? 23.870 -7.575 -0.621 1.00 41.70 30 ASP B O 1
ATOM 1550 N N . GLU B 2 31 ? 23.367 -7.160 -2.780 1.00 54.48 31 GLU B N 1
ATOM 1551 C CA . GLU B 2 31 ? 24.710 -6.650 -3.041 1.00 59.62 31 GLU B CA 1
ATOM 1552 C C . GLU B 2 31 ? 24.959 -5.339 -2.304 1.00 58.93 31 GLU B C 1
ATOM 1553 O O . GLU B 2 31 ? 26.079 -5.086 -1.844 1.00 58.95 31 GLU B O 1
ATOM 1559 N N . ILE B 2 32 ? 23.940 -4.490 -2.188 1.00 55.06 32 ILE B N 1
ATOM 1560 C CA . ILE B 2 32 ? 24.036 -3.287 -1.362 1.00 47.78 32 ILE B CA 1
ATOM 1561 C C . ILE B 2 32 ? 22.891 -3.328 -0.353 1.00 41.99 32 ILE B C 1
ATOM 1562 O O . ILE B 2 32 ? 21.784 -2.841 -0.631 1.00 39.16 32 ILE B O 1
ATOM 1567 N N . PRO B 2 33 ? 23.110 -3.913 0.823 1.00 41.34 33 PRO B N 1
ATOM 1568 C CA . PRO B 2 33 ? 22.034 -3.996 1.821 1.00 36.96 33 PRO B CA 1
ATOM 1569 C C . PRO B 2 33 ? 21.547 -2.618 2.248 1.00 30.14 33 PRO B C 1
ATOM 1570 O O . PRO B 2 33 ? 22.337 -1.695 2.458 1.00 31.80 33 PRO B O 1
ATOM 1574 N N . ALA B 2 34 ? 20.229 -2.477 2.374 1.00 32.48 34 ALA B N 1
ATOM 1575 C CA . ALA B 2 34 ? 19.665 -1.209 2.814 1.00 25.96 34 ALA B CA 1
ATOM 1576 C C . ALA B 2 34 ? 18.281 -1.453 3.388 1.00 30.03 34 ALA B C 1
ATOM 1577 O O . ALA B 2 34 ? 17.487 -2.198 2.811 1.00 35.39 34 ALA B O 1
ATOM 1579 N N . ILE B 2 35 ? 18.008 -0.822 4.521 1.00 22.10 35 ILE B N 1
ATOM 1580 C CA . ILE B 2 35 ? 16.684 -0.870 5.136 1.00 22.95 35 ILE B CA 1
ATOM 1581 C C . ILE B 2 35 ? 15.745 0.042 4.356 1.00 24.39 35 ILE B C 1
ATOM 1582 O O . ILE B 2 35 ? 16.099 1.181 4.033 1.00 25.27 35 ILE B O 1
ATOM 1587 N N . ARG B 2 36 ? 14.539 -0.451 4.061 1.00 22.96 36 ARG B N 1
ATOM 1588 C CA . ARG B 2 36 ? 13.546 0.316 3.316 1.00 23.72 36 ARG B CA 1
ATOM 1589 C C . ARG B 2 36 ? 12.222 0.375 4.077 1.00 22.43 36 ARG B C 1
ATOM 1590 O O . ARG B 2 36 ? 12.001 -0.333 5.067 1.00 26.41 36 ARG B O 1
ATOM 1598 N N . ASN B 2 37 ? 11.317 1.234 3.587 1.00 24.29 37 ASN B N 1
ATOM 1599 C CA . ASN B 2 37 ? 10.059 1.470 4.297 1.00 24.92 37 ASN B CA 1
ATOM 1600 C C . ASN B 2 37 ? 9.243 0.195 4.490 1.00 29.76 37 ASN B C 1
ATOM 1601 O O . ASN B 2 37 ? 8.514 0.072 5.484 1.00 29.89 37 ASN B O 1
ATOM 1606 N N . HIS B 2 38 ? 9.307 -0.737 3.544 1.00 30.60 38 HIS B N 1
ATOM 1607 C CA . HIS B 2 38 ? 8.443 -1.913 3.595 1.00 31.85 38 HIS B CA 1
ATOM 1608 C C . HIS B 2 38 ? 9.020 -3.059 4.420 1.00 28.57 38 HIS B C 1
ATOM 1609 O O . HIS B 2 38 ? 8.372 -4.106 4.527 1.00 31.99 38 HIS B O 1
ATOM 1616 N N . ASP B 2 39 ? 10.206 -2.899 5.006 1.00 28.16 39 ASP B N 1
ATOM 1617 C CA . ASP B 2 39 ? 10.772 -3.945 5.853 1.00 27.48 39 ASP B CA 1
ATOM 1618 C C . ASP B 2 39 ? 10.048 -3.965 7.198 1.00 26.99 39 ASP B C 1
ATOM 1619 O O . ASP B 2 39 ? 9.898 -2.920 7.837 1.00 28.05 39 ASP B O 1
ATOM 1624 N N . LYS B 2 40 ? 9.613 -5.153 7.644 1.00 28.30 40 LYS B N 1
ATOM 1625 C CA . LYS B 2 40 ? 8.873 -5.209 8.902 1.00 32.29 40 LYS B CA 1
ATOM 1626 C C . LYS B 2 40 ? 9.730 -4.733 10.071 1.00 27.64 40 LYS B C 1
ATOM 1627 O O . LYS B 2 40 ? 9.228 -4.071 10.985 1.00 29.44 40 LYS B O 1
ATOM 1633 N N . VAL B 2 41 ? 11.032 -5.049 10.060 1.00 29.85 41 VAL B N 1
ATOM 1634 C CA . VAL B 2 41 ? 11.901 -4.588 11.146 1.00 26.03 41 VAL B CA 1
ATOM 1635 C C . VAL B 2 41 ? 11.947 -3.068 11.210 1.00 27.86 41 VAL B C 1
ATOM 1636 O O . VAL B 2 41 ? 12.077 -2.493 12.299 1.00 24.98 41 VAL B O 1
ATOM 1640 N N . LEU B 2 42 ? 11.872 -2.388 10.056 1.00 19.96 42 LEU B N 1
ATOM 1641 C CA . LEU B 2 42 ? 11.860 -0.925 10.078 1.00 20.73 42 LEU B CA 1
ATOM 1642 C C . LEU B 2 42 ? 10.548 -0.404 10.636 1.00 25.27 42 LEU B C 1
ATOM 1643 O O . LEU B 2 42 ? 10.531 0.527 11.457 1.00 22.22 42 LEU B O 1
ATOM 1648 N N . GLN B 2 43 ? 9.434 -0.981 10.189 1.00 20.74 43 GLN B N 1
ATOM 1649 C CA . GLN B 2 43 ? 8.147 -0.520 10.678 1.00 21.28 43 GLN B CA 1
ATOM 1650 C C . GLN B 2 43 ? 8.054 -0.689 12.187 1.00 21.64 43 GLN B C 1
ATOM 1651 O O . GLN B 2 43 ? 7.538 0.190 12.883 1.00 24.90 43 GLN B O 1
ATOM 1657 N N . ARG B 2 44 ? 8.531 -1.821 12.711 1.00 22.10 44 ARG B N 1
ATOM 1658 C CA . ARG B 2 44 ? 8.477 -2.020 14.159 1.00 21.49 44 ARG B CA 1
ATOM 1659 C C . ARG B 2 44 ? 9.387 -1.027 14.874 1.00 23.48 44 ARG B C 1
ATOM 1660 O O . ARG B 2 44 ? 8.997 -0.429 15.883 1.00 26.49 44 ARG B O 1
ATOM 1668 N N . LEU B 2 45 ? 10.606 -0.837 14.369 1.00 21.31 45 LEU B N 1
ATOM 1669 C CA . LEU B 2 45 ? 11.507 0.124 14.995 1.00 21.84 45 LEU B CA 1
ATOM 1670 C C . LEU B 2 45 ? 10.865 1.501 15.069 1.00 20.54 45 LEU B C 1
ATOM 1671 O O . LEU B 2 45 ? 10.800 2.114 16.142 1.00 23.77 45 LEU B O 1
ATOM 1676 N N . CYS B 2 46 ? 10.384 2.010 13.935 1.00 21.62 46 CYS B N 1
ATOM 1677 C CA . CYS B 2 46 ? 9.857 3.374 13.910 1.00 23.43 46 CYS B CA 1
ATOM 1678 C C . CYS B 2 46 ? 8.593 3.514 14.740 1.00 25.99 46 CYS B C 1
ATOM 1679 O O . CYS B 2 46 ? 8.353 4.572 15.336 1.00 24.29 46 CYS B O 1
ATOM 1682 N N . GLU B 2 47 ? 7.755 2.476 14.777 1.00 23.87 47 GLU B N 1
ATOM 1683 C CA . GLU B 2 47 ? 6.599 2.519 15.662 1.00 22.61 47 GLU B CA 1
ATOM 1684 C C . GLU B 2 47 ? 7.038 2.839 17.085 1.00 22.46 47 GLU B C 1
ATOM 1685 O O . GLU B 2 47 ? 6.476 3.722 17.744 1.00 25.36 47 GLU B O 1
ATOM 1691 N N . HIS B 2 48 ? 8.103 2.174 17.553 1.00 21.91 48 HIS B N 1
ATOM 1692 C CA . HIS B 2 48 ? 8.504 2.327 18.945 1.00 20.51 48 HIS B CA 1
ATOM 1693 C C . HIS B 2 48 ? 9.318 3.601 19.167 1.00 22.58 48 HIS B C 1
ATOM 1694 O O . HIS B 2 48 ? 9.183 4.245 20.215 1.00 24.95 48 HIS B O 1
ATOM 1701 N N . LEU B 2 49 ? 10.142 3.995 18.196 1.00 20.60 49 LEU B N 1
ATOM 1702 C CA . LEU B 2 49 ? 10.780 5.312 18.258 1.00 18.39 49 LEU B CA 1
ATOM 1703 C C . LEU B 2 49 ? 9.743 6.423 18.311 1.00 20.04 49 LEU B C 1
ATOM 1704 O O . LEU B 2 49 ? 9.866 7.369 19.094 1.00 21.23 49 LEU B O 1
ATOM 1709 N N . ASP B 2 50 ? 8.735 6.344 17.439 1.00 19.33 50 ASP B N 1
ATOM 1710 C CA . ASP B 2 50 ? 7.657 7.326 17.441 1.00 22.67 50 ASP B CA 1
ATOM 1711 C C . ASP B 2 50 ? 6.946 7.366 18.790 1.00 20.19 50 ASP B C 1
ATOM 1712 O O . ASP B 2 50 ? 6.618 8.449 19.278 1.00 27.11 50 ASP B O 1
ATOM 1717 N N . HIS B 2 51 ? 6.709 6.201 19.422 1.00 19.06 51 HIS B N 1
ATOM 1718 C CA . HIS B 2 51 ? 6.073 6.187 20.745 1.00 24.17 51 HIS B CA 1
ATOM 1719 C C . HIS B 2 51 ? 6.879 7.002 21.748 1.00 26.34 51 HIS B C 1
ATOM 1720 O O . HIS B 2 51 ? 6.322 7.807 22.504 1.00 25.62 51 HIS B O 1
ATOM 1727 N N . ALA B 2 52 ? 8.195 6.757 21.799 1.00 22.78 52 ALA B N 1
ATOM 1728 C CA . ALA B 2 52 ? 9.074 7.450 22.738 1.00 23.85 52 ALA B CA 1
ATOM 1729 C C . ALA B 2 52 ? 9.067 8.955 22.503 1.00 23.98 52 ALA B C 1
ATOM 1730 O O . ALA B 2 52 ? 9.168 9.741 23.454 1.00 23.47 52 ALA B O 1
ATOM 1732 N N . LEU B 2 53 ? 8.971 9.381 21.243 1.00 21.33 53 LEU B N 1
ATOM 1733 C CA . LEU B 2 53 ? 8.987 10.804 20.947 1.00 23.82 53 LEU B CA 1
ATOM 1734 C C . LEU B 2 53 ? 7.611 11.472 21.044 1.00 20.03 53 LEU B C 1
ATOM 1735 O O . LEU B 2 53 ? 7.547 12.699 21.152 1.00 21.06 53 LEU B O 1
ATOM 1740 N N . LEU B 2 54 ? 6.509 10.718 21.026 1.00 21.78 54 LEU B N 1
ATOM 1741 C CA . LEU B 2 54 ? 5.194 11.334 21.188 1.00 22.03 54 LEU B CA 1
ATOM 1742 C C . LEU B 2 54 ? 4.713 11.291 22.628 1.00 25.10 54 LEU B C 1
ATOM 1743 O O . LEU B 2 54 ? 3.796 12.032 22.998 1.00 24.33 54 LEU B O 1
ATOM 1748 N N . TYR B 2 55 ? 5.277 10.406 23.430 1.00 23.98 55 TYR B N 1
ATOM 1749 C CA . TYR B 2 55 ? 4.868 10.273 24.815 1.00 25.56 55 TYR B CA 1
ATOM 1750 C C . TYR B 2 55 ? 5.108 11.573 25.573 1.00 26.36 55 TYR B C 1
ATOM 1751 O O . TYR B 2 55 ? 6.237 12.059 25.653 1.00 22.48 55 TYR B O 1
ATOM 1760 N N . GLY B 2 56 ? 4.054 12.133 26.150 1.00 20.81 56 GLY B N 1
ATOM 1761 C CA . GLY B 2 56 ? 4.250 13.327 26.944 1.00 25.05 56 GLY B CA 1
ATOM 1762 C C . GLY B 2 56 ? 4.310 14.632 26.178 1.00 28.12 56 GLY B C 1
ATOM 1763 O O . GLY B 2 56 ? 4.641 15.661 26.774 1.00 31.13 56 GLY B O 1
ATOM 1764 N N . LEU B 2 57 ? 4.018 14.634 24.879 1.00 25.59 57 LEU B N 1
ATOM 1765 C CA . LEU B 2 57 ? 3.942 15.898 24.158 1.00 24.77 57 LEU B CA 1
ATOM 1766 C C . LEU B 2 57 ? 2.816 16.752 24.727 1.00 25.84 57 LEU B C 1
ATOM 1767 O O . LEU B 2 57 ? 1.719 16.259 25.011 1.00 23.69 57 LEU B O 1
ATOM 1772 N N . GLN B 2 58 ? 3.089 18.047 24.886 1.00 25.72 58 GLN B N 1
ATOM 1773 C CA . GLN B 2 58 ? 2.054 18.960 25.359 1.00 26.96 58 GLN B CA 1
ATOM 1774 C C . GLN B 2 58 ? 0.978 19.157 24.303 1.00 28.98 58 GLN B C 1
ATOM 1775 O O . GLN B 2 58 ? -0.209 19.296 24.630 1.00 30.74 58 GLN B O 1
ATOM 1781 N N . ASP B 2 59 ? 1.378 19.181 23.033 1.00 21.02 59 ASP B N 1
ATOM 1782 C CA . ASP B 2 59 ? 0.488 19.413 21.894 1.00 27.66 59 ASP B CA 1
ATOM 1783 C C . ASP B 2 59 ? 0.690 18.261 20.910 1.00 20.12 59 ASP B C 1
ATOM 1784 O O . ASP B 2 59 ? 1.530 18.341 20.009 1.00 28.78 59 ASP B O 1
ATOM 1789 N N . LEU B 2 60 ? -0.109 17.195 21.065 1.00 19.52 60 LEU B N 1
ATOM 1790 C CA . LEU B 2 60 ? 0.139 15.973 20.299 1.00 22.64 60 LEU B CA 1
ATOM 1791 C C . LEU B 2 60 ? 0.027 16.210 18.796 1.00 23.57 60 LEU B C 1
ATOM 1792 O O . LEU B 2 60 ? 0.825 15.676 18.018 1.00 27.54 60 LEU B O 1
ATOM 1797 N N . SER B 2 61 ? -0.974 16.982 18.366 1.00 25.38 61 SER B N 1
ATOM 1798 C CA . SER B 2 61 ? -1.217 17.150 16.937 1.00 26.58 61 SER B CA 1
ATOM 1799 C C . SER B 2 61 ? -0.072 17.849 16.214 1.00 29.80 61 SER B C 1
ATOM 1800 O O . SER B 2 61 ? 0.072 17.679 15.000 1.00 32.75 61 SER B O 1
ATOM 1803 N N . SER B 2 62 ? 0.734 18.639 16.909 1.00 25.93 62 SER B N 1
ATOM 1804 C CA . SER B 2 62 ? 1.840 19.309 16.243 1.00 24.85 62 SER B CA 1
ATOM 1805 C C . SER B 2 62 ? 3.082 18.434 16.166 1.00 28.74 62 SER B C 1
ATOM 1806 O O . SER B 2 62 ? 3.990 18.737 15.384 1.00 29.39 62 SER B O 1
ATOM 1809 N N . GLY B 2 63 ? 3.134 17.358 16.944 1.00 23.87 63 GLY B N 1
ATOM 1810 C CA . GLY B 2 63 ? 4.224 16.402 16.861 1.00 22.95 63 GLY B CA 1
ATOM 1811 C C . GLY B 2 63 ? 5.511 16.943 17.452 1.00 21.02 63 GLY B C 1
ATOM 1812 O O . GLY B 2 63 ? 5.563 18.007 18.080 1.00 22.84 63 GLY B O 1
ATOM 1813 N N . TYR B 2 64 ? 6.571 16.156 17.283 1.00 22.67 64 TYR B N 1
ATOM 1814 C CA . TYR B 2 64 ? 7.872 16.605 17.754 1.00 20.21 64 TYR B CA 1
ATOM 1815 C C . TYR B 2 64 ? 8.550 17.506 16.734 1.00 17.08 64 TYR B C 1
ATOM 1816 O O . TYR B 2 64 ? 9.613 18.062 17.024 1.00 21.37 64 TYR B O 1
ATOM 1825 N N . TRP B 2 65 ? 7.929 17.688 15.570 1.00 22.10 65 TRP B N 1
ATOM 1826 C CA . TRP B 2 65 ? 8.471 18.590 14.557 1.00 18.36 65 TRP B CA 1
ATOM 1827 C C . TRP B 2 65 ? 8.774 19.961 15.127 1.00 22.62 65 TRP B C 1
ATOM 1828 O O . TRP B 2 65 ? 9.835 20.540 14.850 1.00 23.17 65 TRP B O 1
ATOM 1839 N N . VAL B 2 66 ? 7.845 20.518 15.906 1.00 23.80 66 VAL B N 1
ATOM 1840 C CA . VAL B 2 66 ? 8.035 21.885 16.378 1.00 25.60 66 VAL B CA 1
ATOM 1841 C C . VAL B 2 66 ? 9.222 22.001 17.326 1.00 23.87 66 VAL B C 1
ATOM 1842 O O . VAL B 2 66 ? 9.782 23.092 17.486 1.00 26.56 66 VAL B O 1
ATOM 1846 N N . LEU B 2 67 ? 9.623 20.905 17.964 1.00 20.24 67 LEU B N 1
ATOM 1847 C CA . LEU B 2 67 ? 10.867 20.902 18.732 1.00 21.63 67 LEU B CA 1
ATOM 1848 C C . LEU B 2 67 ? 12.081 20.732 17.825 1.00 20.72 67 LEU B C 1
ATOM 1849 O O . LEU B 2 67 ? 13.029 21.519 17.898 1.00 18.76 67 LEU B O 1
ATOM 1854 N N . VAL B 2 68 ? 12.081 19.698 16.980 1.00 19.62 68 VAL B N 1
ATOM 1855 C CA . VAL B 2 68 ? 13.323 19.309 16.335 1.00 18.42 68 VAL B CA 1
ATOM 1856 C C . VAL B 2 68 ? 13.740 20.289 15.248 1.00 17.39 68 VAL B C 1
ATOM 1857 O O . VAL B 2 68 ? 14.907 20.282 14.846 1.00 21.26 68 VAL B O 1
ATOM 1861 N N . VAL B 2 69 ? 12.839 21.155 14.771 1.00 19.90 69 VAL B N 1
ATOM 1862 C CA . VAL B 2 69 ? 13.272 22.193 13.844 1.00 21.35 69 VAL B CA 1
ATOM 1863 C C . VAL B 2 69 ? 14.313 23.113 14.476 1.00 23.66 69 VAL B C 1
ATOM 1864 O O . VAL B 2 69 ? 15.116 23.717 13.759 1.00 29.34 69 VAL B O 1
ATOM 1868 N N . HIS B 2 70 ? 14.322 23.246 15.806 1.00 18.82 70 HIS B N 1
ATOM 1869 C CA . HIS B 2 70 ? 15.356 24.047 16.446 1.00 19.48 70 HIS B CA 1
ATOM 1870 C C . HIS B 2 70 ? 16.745 23.447 16.293 1.00 23.94 70 HIS B C 1
ATOM 1871 O O . HIS B 2 70 ? 17.736 24.171 16.445 1.00 30.08 70 HIS B O 1
ATOM 1878 N N . PHE B 2 71 ? 16.835 22.139 16.026 1.00 24.30 71 PHE B N 1
ATOM 1879 C CA . PHE B 2 71 ? 18.083 21.385 16.043 1.00 21.00 71 PHE B CA 1
ATOM 1880 C C . PHE B 2 71 ? 18.510 20.930 14.663 1.00 24.31 71 PHE B C 1
ATOM 1881 O O . PHE B 2 71 ? 19.514 20.223 14.543 1.00 22.46 71 PHE B O 1
ATOM 1889 N N . THR B 2 72 ? 17.761 21.280 13.622 1.00 17.24 72 THR B N 1
ATOM 1890 C CA . THR B 2 72 ? 17.946 20.707 12.298 1.00 14.04 72 THR B CA 1
ATOM 1891 C C . THR B 2 72 ? 18.451 21.741 11.301 1.00 21.11 72 THR B C 1
ATOM 1892 O O . THR B 2 72 ? 18.025 22.901 11.325 1.00 22.67 72 THR B O 1
ATOM 1896 N N . ARG B 2 73 ? 19.362 21.318 10.420 1.00 16.76 73 ARG B N 1
ATOM 1897 C CA . ARG B 2 73 ? 19.933 22.266 9.462 1.00 13.55 73 ARG B CA 1
ATOM 1898 C C . ARG B 2 73 ? 18.877 22.730 8.465 1.00 21.02 73 ARG B C 1
ATOM 1899 O O . ARG B 2 73 ? 17.930 22.013 8.147 1.00 18.47 73 ARG B O 1
ATOM 1907 N N . ARG B 2 74 ? 19.065 23.952 7.964 1.00 26.55 74 ARG B N 1
ATOM 1908 C CA . ARG B 2 74 ? 18.057 24.614 7.134 1.00 26.02 74 ARG B CA 1
ATOM 1909 C C . ARG B 2 74 ? 17.647 23.769 5.934 1.00 29.26 74 ARG B C 1
ATOM 1910 O O . ARG B 2 74 ? 16.461 23.707 5.585 1.00 24.48 74 ARG B O 1
ATOM 1918 N N . GLU B 2 75 ? 18.618 23.167 5.244 1.00 26.94 75 GLU B N 1
ATOM 1919 C CA . GLU B 2 75 ? 18.275 22.456 4.016 1.00 27.29 75 GLU B CA 1
ATOM 1920 C C . GLU B 2 75 ? 17.426 21.229 4.314 1.00 25.68 75 GLU B C 1
ATOM 1921 O O . GLU B 2 75 ? 16.576 20.856 3.503 1.00 27.65 75 GLU B O 1
ATOM 1927 N N . ALA B 2 76 ? 17.632 20.600 5.475 1.00 21.58 76 ALA B N 1
ATOM 1928 C CA . ALA B 2 76 ? 16.808 19.451 5.850 1.00 18.84 76 ALA B CA 1
ATOM 1929 C C . ALA B 2 76 ? 15.398 19.880 6.220 1.00 20.97 76 ALA B C 1
ATOM 1930 O O . ALA B 2 76 ? 14.431 19.195 5.876 1.00 19.94 76 ALA B O 1
ATOM 1932 N N . ILE B 2 77 ? 15.266 20.991 6.947 1.00 22.14 77 ILE B N 1
ATOM 1933 C CA . ILE B 2 77 ? 13.943 21.525 7.245 1.00 18.92 77 ILE B CA 1
ATOM 1934 C C . ILE B 2 77 ? 13.194 21.780 5.948 1.00 20.28 77 ILE B C 1
ATOM 1935 O O . ILE B 2 77 ? 12.048 21.358 5.776 1.00 22.85 77 ILE B O 1
ATOM 1940 N N . LYS B 2 78 ? 13.837 22.492 5.019 1.00 21.27 78 LYS B N 1
ATOM 1941 C CA . LYS B 2 78 ? 13.210 22.818 3.742 1.00 23.56 78 LYS B CA 1
ATOM 1942 C C . LYS B 2 78 ? 12.789 21.562 2.987 1.00 24.47 78 LYS B C 1
ATOM 1943 O O . LYS B 2 78 ? 11.682 21.498 2.429 1.00 25.56 78 LYS B O 1
ATOM 1949 N N . GLN B 2 79 ? 13.649 20.549 2.976 1.00 24.12 79 GLN B N 1
ATOM 1950 C CA . GLN B 2 79 ? 13.347 19.324 2.249 1.00 23.45 79 GLN B CA 1
ATOM 1951 C C . GLN B 2 79 ? 12.090 18.659 2.795 1.00 25.96 79 GLN B C 1
ATOM 1952 O O . GLN B 2 79 ? 11.265 18.136 2.031 1.00 26.20 79 GLN B O 1
ATOM 1958 N N . ILE B 2 80 ? 11.907 18.708 4.112 1.00 22.26 80 ILE B N 1
ATOM 1959 C CA . ILE B 2 80 ? 10.732 18.108 4.726 1.00 19.04 80 ILE B CA 1
ATOM 1960 C C . ILE B 2 80 ? 9.496 18.955 4.477 1.00 20.22 80 ILE B C 1
ATOM 1961 O O . ILE B 2 80 ? 8.411 18.421 4.217 1.00 24.66 80 ILE B O 1
ATOM 1966 N N . GLU B 2 81 ? 9.643 20.284 4.510 1.00 18.98 81 GLU B N 1
ATOM 1967 C CA . GLU B 2 81 ? 8.501 21.170 4.319 1.00 22.06 81 GLU B CA 1
ATOM 1968 C C . GLU B 2 81 ? 7.912 21.071 2.917 1.00 25.42 81 GLU B C 1
ATOM 1969 O O . GLU B 2 81 ? 6.712 21.298 2.742 1.00 31.17 81 GLU B O 1
ATOM 1975 N N . VAL B 2 82 ? 8.716 20.744 1.903 1.00 31.07 82 VAL B N 1
ATOM 1976 C CA . VAL B 2 82 ? 8.200 20.728 0.536 1.00 31.07 82 VAL B CA 1
ATOM 1977 C C . VAL B 2 82 ? 7.787 19.337 0.070 1.00 26.32 82 VAL B C 1
ATOM 1978 O O . VAL B 2 82 ? 7.352 19.197 -1.079 1.00 31.27 82 VAL B O 1
ATOM 1982 N N . LEU B 2 83 ? 7.874 18.316 0.924 1.00 26.28 83 LEU B N 1
ATOM 1983 C CA . LEU B 2 83 ? 7.326 17.008 0.572 1.00 28.09 83 LEU B CA 1
ATOM 1984 C C . LEU B 2 83 ? 5.866 17.135 0.154 1.00 29.38 83 LEU B C 1
ATOM 1985 O O . LEU B 2 83 ? 5.045 17.717 0.872 1.00 29.61 83 LEU B O 1
ATOM 1990 N N . GLN B 2 84 ? 5.539 16.567 -1.006 1.00 28.29 84 GLN B N 1
ATOM 1991 C CA . GLN B 2 84 ? 4.213 16.787 -1.579 1.00 31.13 84 GLN B CA 1
ATOM 1992 C C . GLN B 2 84 ? 3.126 16.035 -0.825 1.00 30.82 84 GLN B C 1
ATOM 1993 O O . GLN B 2 84 ? 1.968 16.458 -0.834 1.00 33.72 84 GLN B O 1
ATOM 1999 N N . HIS B 2 85 ? 3.463 14.919 -0.176 1.00 29.59 85 HIS B N 1
ATOM 2000 C CA . HIS B 2 85 ? 2.435 14.033 0.358 1.00 32.21 85 HIS B CA 1
ATOM 2001 C C . HIS B 2 85 ? 2.477 13.942 1.873 1.00 28.41 85 HIS B C 1
ATOM 2002 O O . HIS B 2 85 ? 1.850 13.051 2.451 1.00 33.47 85 HIS B O 1
ATOM 2009 N N . VAL B 2 86 ? 3.196 14.858 2.513 1.00 24.63 86 VAL B N 1
ATOM 2010 C CA . VAL B 2 86 ? 3.272 14.978 3.961 1.00 23.02 86 VAL B CA 1
ATOM 2011 C C . VAL B 2 86 ? 2.734 16.362 4.299 1.00 27.99 86 VAL B C 1
ATOM 2012 O O . VAL B 2 86 ? 3.404 17.375 4.049 1.00 30.26 86 VAL B O 1
ATOM 2016 N N . ALA B 2 87 ? 1.522 16.412 4.846 1.00 27.38 87 ALA B N 1
ATOM 2017 C CA . ALA B 2 87 ? 0.754 17.647 4.877 1.00 30.71 87 ALA B CA 1
ATOM 2018 C C . ALA B 2 87 ? 0.635 18.297 6.248 1.00 37.85 87 ALA B C 1
ATOM 2019 O O . ALA B 2 87 ? 0.167 19.437 6.323 1.00 33.99 87 ALA B O 1
ATOM 2021 N N . THR B 2 88 ? 1.019 17.616 7.324 1.00 28.72 88 THR B N 1
ATOM 2022 C CA . THR B 2 88 ? 0.757 18.087 8.678 1.00 29.86 88 THR B CA 1
ATOM 2023 C C . THR B 2 88 ? 2.056 18.053 9.458 1.00 26.15 88 THR B C 1
ATOM 2024 O O . THR B 2 88 ? 3.000 17.388 9.053 1.00 23.07 88 THR B O 1
ATOM 2028 N N . ASN B 2 89 ? 2.085 18.768 10.588 1.00 27.27 89 ASN B N 1
ATOM 2029 C CA . ASN B 2 89 ? 3.288 18.760 11.418 1.00 23.88 89 ASN B CA 1
ATOM 2030 C C . ASN B 2 89 ? 3.544 17.394 12.033 1.00 22.80 89 ASN B C 1
ATOM 2031 O O . ASN B 2 89 ? 4.700 17.041 12.288 1.00 22.36 89 ASN B O 1
ATOM 2036 N N . LEU B 2 90 ? 2.492 16.616 12.293 1.00 24.17 90 LEU B N 1
ATOM 2037 C CA . LEU B 2 90 ? 2.706 15.248 12.752 1.00 22.56 90 LEU B CA 1
ATOM 2038 C C . LEU B 2 90 ? 3.383 14.411 11.670 1.00 20.50 90 LEU B C 1
ATOM 2039 O O . LEU B 2 90 ? 4.361 13.695 11.935 1.00 18.57 90 LEU B O 1
ATOM 2044 N N . GLY B 2 91 ? 2.903 14.499 10.432 1.00 20.18 91 GLY B N 1
ATOM 2045 C CA . GLY B 2 91 ? 3.607 13.813 9.354 1.00 22.33 91 GLY B CA 1
ATOM 2046 C C . GLY B 2 91 ? 5.037 14.300 9.188 1.00 17.48 91 GLY B C 1
ATOM 2047 O O . GLY B 2 91 ? 5.957 13.511 8.933 1.00 17.94 91 GLY B O 1
ATOM 2048 N N . ARG B 2 92 ? 5.248 15.608 9.322 1.00 17.70 92 ARG B N 1
ATOM 2049 C CA . ARG B 2 92 ? 6.605 16.137 9.225 1.00 16.50 92 ARG B CA 1
ATOM 2050 C C . ARG B 2 92 ? 7.504 15.601 10.334 1.00 23.12 92 ARG B C 1
ATOM 2051 O O . ARG B 2 92 ? 8.697 15.388 10.102 1.00 17.11 92 ARG B O 1
ATOM 2059 N N . SER B 2 93 ? 6.955 15.385 11.536 1.00 17.37 93 SER B N 1
ATOM 2060 C CA . SER B 2 93 ? 7.715 14.739 12.615 1.00 16.22 93 SER B CA 1
ATOM 2061 C C . SER B 2 93 ? 8.220 13.369 12.185 1.00 16.90 93 SER B C 1
ATOM 2062 O O . SER B 2 93 ? 9.392 13.023 12.393 1.00 16.48 93 SER B O 1
ATOM 2065 N N . ARG B 2 94 ? 7.350 12.578 11.570 1.00 21.55 94 ARG B N 1
ATOM 2066 C CA . ARG B 2 94 ? 7.751 11.246 11.143 1.00 21.05 94 ARG B CA 1
ATOM 2067 C C . ARG B 2 94 ? 8.723 11.303 9.969 1.00 22.28 94 ARG B C 1
ATOM 2068 O O . ARG B 2 94 ? 9.638 10.478 9.877 1.00 20.20 94 ARG B O 1
ATOM 2076 N N . ALA B 2 95 ? 8.533 12.244 9.043 1.00 18.76 95 ALA B N 1
ATOM 2077 C CA . ALA B 2 95 ? 9.475 12.340 7.928 1.00 17.26 95 ALA B CA 1
ATOM 2078 C C . ALA B 2 95 ? 10.851 12.747 8.428 1.00 18.79 95 ALA B C 1
ATOM 2079 O O . ALA B 2 95 ? 11.880 12.291 7.907 1.00 19.57 95 ALA B O 1
ATOM 2081 N N . TRP B 2 96 ? 10.876 13.628 9.430 1.00 17.04 96 TRP B N 1
ATOM 2082 C CA . TRP B 2 96 ? 12.131 13.999 10.068 1.00 17.45 96 TRP B CA 1
ATOM 2083 C C . TRP B 2 96 ? 12.801 12.787 10.693 1.00 20.24 96 TRP B C 1
ATOM 2084 O O . TRP B 2 96 ? 14.027 12.638 10.617 1.00 18.47 96 TRP B O 1
ATOM 2095 N N . LEU B 2 97 ? 12.017 11.908 11.316 1.00 16.20 97 LEU B N 1
ATOM 2096 C CA . LEU B 2 97 ? 12.587 10.686 11.875 1.00 17.80 97 LEU B CA 1
ATOM 2097 C C . LEU B 2 97 ? 13.193 9.812 10.776 1.00 18.56 97 LEU B C 1
ATOM 2098 O O . LEU B 2 97 ? 14.312 9.296 10.920 1.00 17.04 97 LEU B O 1
ATOM 2103 N N . TYR B 2 98 ? 12.484 9.656 9.653 1.00 16.25 98 TYR B N 1
ATOM 2104 C CA . TYR B 2 98 ? 13.028 8.852 8.567 1.00 17.59 98 TYR B CA 1
ATOM 2105 C C . TYR B 2 98 ? 14.327 9.453 8.059 1.00 17.03 98 TYR B C 1
ATOM 2106 O O . TYR B 2 98 ? 15.290 8.732 7.787 1.00 19.93 98 TYR B O 1
ATOM 2115 N N . LEU B 2 99 ? 14.369 10.784 7.924 1.00 16.03 99 LEU B N 1
ATOM 2116 C CA . LEU B 2 99 ? 15.574 11.461 7.484 1.00 17.58 99 LEU B CA 1
ATOM 2117 C C . LEU B 2 99 ? 16.708 11.264 8.481 1.00 16.51 99 LEU B C 1
ATOM 2118 O O . LEU B 2 99 ? 17.856 11.033 8.083 1.00 17.69 99 LEU B O 1
ATOM 2123 N N . ALA B 2 100 ? 16.401 11.372 9.780 1.00 16.72 100 ALA B N 1
ATOM 2124 C CA . ALA B 2 100 ? 17.415 11.157 10.808 1.00 19.48 100 ALA B CA 1
ATOM 2125 C C . ALA B 2 100 ? 17.990 9.757 10.712 1.00 18.45 100 ALA B C 1
ATOM 2126 O O . ALA B 2 100 ? 19.192 9.564 10.887 1.00 20.81 100 ALA B O 1
ATOM 2128 N N . LEU B 2 101 ? 17.143 8.759 10.432 1.00 16.51 101 LEU B N 1
ATOM 2129 C CA . LEU B 2 101 ? 17.663 7.411 10.229 1.00 18.42 101 LEU B CA 1
ATOM 2130 C C . LEU B 2 101 ? 18.494 7.321 8.948 1.00 22.52 101 LEU B C 1
ATOM 2131 O O . LEU B 2 101 ? 19.584 6.727 8.942 1.00 19.84 101 LEU B O 1
ATOM 2136 N N . ASN B 2 102 ? 18.009 7.918 7.855 1.00 20.21 102 ASN B N 1
ATOM 2137 C CA . ASN B 2 102 ? 18.779 7.920 6.612 1.00 17.75 102 ASN B CA 1
ATOM 2138 C C . ASN B 2 102 ? 20.178 8.500 6.813 1.00 19.69 102 ASN B C 1
ATOM 2139 O O . ASN B 2 102 ? 21.148 8.039 6.196 1.00 21.13 102 ASN B O 1
ATOM 2144 N N . GLU B 2 103 ? 20.291 9.510 7.681 1.00 21.87 103 GLU B N 1
ATOM 2145 C CA . GLU B 2 103 ? 21.528 10.231 7.928 1.00 23.82 103 GLU B CA 1
ATOM 2146 C C . GLU B 2 103 ? 22.274 9.706 9.145 1.00 20.36 103 GLU B C 1
ATOM 2147 O O . GLU B 2 103 ? 23.330 10.257 9.500 1.00 27.44 103 GLU B O 1
ATOM 2153 N N . ASN B 2 104 ? 21.782 8.619 9.746 1.00 21.55 104 ASN B N 1
ATOM 2154 C CA . ASN B 2 104 ? 22.414 7.986 10.908 1.00 22.87 104 ASN B CA 1
ATOM 2155 C C . ASN B 2 104 ? 22.732 9.023 11.975 1.00 18.68 104 ASN B C 1
ATOM 2156 O O . ASN B 2 104 ? 23.809 9.013 12.576 1.00 22.33 104 ASN B O 1
ATOM 2161 N N . SER B 2 105 ? 21.782 9.936 12.204 1.00 17.22 105 SER B N 1
ATOM 2162 C CA . SER B 2 105 ? 22.012 11.114 13.024 1.00 23.99 105 SER B CA 1
ATOM 2163 C C . SER B 2 105 ? 21.196 11.147 14.304 1.00 22.07 105 SER B C 1
ATOM 2164 O O . SER B 2 105 ? 21.254 12.143 15.036 1.00 18.81 105 SER B O 1
ATOM 2167 N N . LEU B 2 106 ? 20.441 10.099 14.605 1.00 21.89 106 LEU B N 1
ATOM 2168 C CA . LEU B 2 106 ? 19.533 10.169 15.745 1.00 22.98 106 LEU B CA 1
ATOM 2169 C C . LEU B 2 106 ? 20.287 10.458 17.043 1.00 23.15 106 LEU B C 1
ATOM 2170 O O . LEU B 2 106 ? 19.794 11.202 17.896 1.00 24.19 106 LEU B O 1
ATOM 2175 N N . GLU B 2 107 ? 21.487 9.900 17.205 1.00 21.84 107 GLU B N 1
ATOM 2176 C CA . GLU B 2 107 ? 22.244 10.149 18.429 1.00 20.60 107 GLU B CA 1
ATOM 2177 C C . GLU B 2 107 ? 22.561 11.635 18.604 1.00 21.77 107 GLU B C 1
ATOM 2178 O O . GLU B 2 107 ? 22.487 12.166 19.721 1.00 22.55 107 GLU B O 1
ATOM 2184 N N . SER B 2 108 ? 22.949 12.317 17.520 1.00 19.90 108 SER B N 1
ATOM 2185 C CA . SER B 2 108 ? 23.299 13.731 17.632 1.00 22.03 108 SER B CA 1
ATOM 2186 C C . SER B 2 108 ? 22.082 14.545 18.021 1.00 17.44 108 SER B C 1
ATOM 2187 O O . SER B 2 108 ? 22.172 15.479 18.821 1.00 20.50 108 SER B O 1
ATOM 2190 N N . TYR B 2 109 ? 20.929 14.206 17.452 1.00 17.27 109 TYR B N 1
ATOM 2191 C CA . TYR B 2 109 ? 19.710 14.903 17.815 1.00 16.27 109 TYR B CA 1
ATOM 2192 C C . TYR B 2 109 ? 19.340 14.661 19.270 1.00 18.23 109 TYR B C 1
ATOM 2193 O O . TYR B 2 109 ? 18.909 15.586 19.969 1.00 20.54 109 TYR B O 1
ATOM 2202 N N . LEU B 2 110 ? 19.474 13.415 19.746 1.00 19.11 110 LEU B N 1
ATOM 2203 C CA . LEU B 2 110 ? 19.104 13.149 21.127 1.00 21.38 110 LEU B CA 1
ATOM 2204 C C . LEU B 2 110 ? 20.046 13.833 22.102 1.00 22.34 110 LEU B C 1
ATOM 2205 O O . LEU B 2 110 ? 19.622 14.209 23.200 1.00 21.92 110 LEU B O 1
ATOM 2210 N N . ARG B 2 111 ? 21.326 13.993 21.736 1.00 20.09 111 ARG B N 1
ATOM 2211 C CA . ARG B 2 111 ? 22.233 14.782 22.560 1.00 23.62 111 ARG B CA 1
ATOM 2212 C C . ARG B 2 111 ? 21.789 16.230 22.627 1.00 20.51 111 ARG B C 1
ATOM 2213 O O . ARG B 2 111 ? 21.941 16.878 23.665 1.00 21.09 111 ARG B O 1
ATOM 2221 N N . LEU B 2 112 ? 21.255 16.763 21.529 1.00 21.49 112 LEU B N 1
ATOM 2222 C CA . LEU B 2 112 ? 20.740 18.122 21.582 1.00 22.10 112 LEU B CA 1
ATOM 2223 C C . LEU B 2 112 ? 19.523 18.225 22.490 1.00 22.75 112 LEU B C 1
ATOM 2224 O O . LEU B 2 112 ? 19.333 19.256 23.140 1.00 24.04 112 LEU B O 1
ATOM 2229 N N . PHE B 2 113 ? 18.697 17.173 22.571 1.00 23.57 113 PHE B N 1
ATOM 2230 C CA . PHE B 2 113 ? 17.631 17.151 23.574 1.00 21.27 113 PHE B CA 1
ATOM 2231 C C . PHE B 2 113 ? 18.200 17.346 24.982 1.00 22.00 113 PHE B C 1
ATOM 2232 O O . PHE B 2 113 ? 17.715 18.182 25.754 1.00 26.07 113 PHE B O 1
ATOM 2240 N N . GLN B 2 114 ? 19.222 16.551 25.343 1.00 23.84 114 GLN B N 1
ATOM 2241 C CA . GLN B 2 114 ? 19.834 16.633 26.664 1.00 28.07 114 GLN B CA 1
ATOM 2242 C C . GLN B 2 114 ? 20.409 18.010 26.958 1.00 26.69 114 GLN B C 1
ATOM 2243 O O . GLN B 2 114 ? 20.492 18.408 28.127 1.00 28.75 114 GLN B O 1
ATOM 2249 N N . GLU B 2 115 ? 20.870 18.717 25.930 1.00 24.37 115 GLU B N 1
ATOM 2250 C CA . GLU B 2 115 ? 21.538 20.004 26.096 1.00 25.81 115 GLU B CA 1
ATOM 2251 C C . GLU B 2 115 ? 20.571 21.169 26.118 1.00 27.30 115 GLU B C 1
ATOM 2252 O O . GLU B 2 115 ? 21.003 22.309 26.321 1.00 28.82 115 GLU B O 1
ATOM 2258 N N . ASN B 2 116 ? 19.282 20.906 25.917 1.00 26.58 116 ASN B N 1
ATOM 2259 C CA . ASN B 2 116 ? 18.278 21.943 25.744 1.00 24.71 116 ASN B CA 1
ATOM 2260 C C . ASN B 2 116 ? 17.034 21.621 26.570 1.00 28.48 116 ASN B C 1
ATOM 2261 O O . ASN B 2 116 ? 15.911 21.575 26.063 1.00 29.86 116 ASN B O 1
ATOM 2266 N N . LEU B 2 117 ? 17.232 21.356 27.865 1.00 31.22 117 LEU B N 1
ATOM 2267 C CA . LEU B 2 117 ? 16.099 21.061 28.739 1.00 28.20 117 LEU B CA 1
ATOM 2268 C C . LEU B 2 117 ? 15.062 22.184 28.740 1.00 26.95 117 LEU B C 1
ATOM 2269 O O . LEU B 2 117 ? 13.871 21.921 28.945 1.00 32.59 117 LEU B O 1
ATOM 2274 N N . GLY B 2 118 ? 15.487 23.437 28.545 1.00 28.74 118 GLY B N 1
ATOM 2275 C CA . GLY B 2 118 ? 14.520 24.523 28.470 1.00 27.28 118 GLY B CA 1
ATOM 2276 C C . GLY B 2 118 ? 13.547 24.334 27.322 1.00 30.77 118 GLY B C 1
ATOM 2277 O O . GLY B 2 118 ? 12.329 24.441 27.493 1.00 29.71 118 GLY B O 1
ATOM 2278 N N . LEU B 2 119 ? 14.075 24.028 26.139 1.00 27.90 119 LEU B N 1
ATOM 2279 C CA . LEU B 2 119 ? 13.226 23.736 24.990 1.00 28.17 119 LEU B CA 1
ATOM 2280 C C . LEU B 2 119 ? 12.372 22.496 25.219 1.00 26.36 119 LEU B C 1
ATOM 2281 O O . LEU B 2 119 ? 11.193 22.469 24.842 1.00 27.11 119 LEU B O 1
ATOM 2286 N N . LEU B 2 120 ? 12.958 21.441 25.799 1.00 29.29 120 LEU B N 1
ATOM 2287 C CA . LEU B 2 120 ? 12.201 20.215 26.025 1.00 29.72 120 LEU B CA 1
ATOM 2288 C C . LEU B 2 120 ? 10.980 20.483 26.890 1.00 26.76 120 LEU B C 1
ATOM 2289 O O . LEU B 2 120 ? 9.883 19.993 26.597 1.00 31.12 120 LEU B O 1
ATOM 2294 N N . HIS B 2 121 ? 11.156 21.253 27.966 1.00 26.21 121 HIS B N 1
ATOM 2295 C CA . HIS B 2 121 ? 10.059 21.552 28.875 1.00 31.87 121 HIS B CA 1
ATOM 2296 C C . HIS B 2 121 ? 9.032 22.486 28.253 1.00 31.32 121 HIS B C 1
ATOM 2297 O O . HIS B 2 121 ? 7.903 22.550 28.740 1.00 36.25 121 HIS B O 1
ATOM 2304 N N . LYS B 2 122 ? 9.375 23.172 27.161 1.00 30.06 122 LYS B N 1
ATOM 2305 C CA . LYS B 2 122 ? 8.358 23.955 26.470 1.00 28.78 122 LYS B CA 1
ATOM 2306 C C . LYS B 2 122 ? 7.407 23.073 25.673 1.00 28.81 122 LYS B C 1
ATOM 2307 O O . LYS B 2 122 ? 6.244 23.444 25.473 1.00 34.63 122 LYS B O 1
ATOM 2313 N N . TYR B 2 123 ? 7.877 21.915 25.214 1.00 24.34 123 TYR B N 1
ATOM 2314 C CA . TYR B 2 123 ? 7.094 21.071 24.324 1.00 22.59 123 TYR B CA 1
ATOM 2315 C C . TYR B 2 123 ? 6.603 19.788 24.971 1.00 26.15 123 TYR B C 1
ATOM 2316 O O . TYR B 2 123 ? 5.669 19.176 24.444 1.00 26.52 123 TYR B O 1
ATOM 2325 N N . TYR B 2 124 ? 7.179 19.387 26.102 1.00 21.64 124 TYR B N 1
ATOM 2326 C CA . TYR B 2 124 ? 6.846 18.137 26.761 1.00 25.34 124 TYR B CA 1
ATOM 2327 C C . TYR B 2 124 ? 6.417 18.401 28.197 1.00 30.27 124 TYR B C 1
ATOM 2328 O O . TYR B 2 124 ? 6.890 19.344 28.843 1.00 31.85 124 TYR B O 1
ATOM 2337 N N . VAL B 2 125 ? 5.531 17.542 28.702 1.00 26.29 125 VAL B N 1
ATOM 2338 C CA . VAL B 2 125 ? 5.149 17.614 30.104 1.00 30.27 125 VAL B CA 1
ATOM 2339 C C . VAL B 2 125 ? 6.258 17.009 30.958 1.00 30.56 125 VAL B C 1
ATOM 2340 O O . VAL B 2 125 ? 7.148 16.303 30.465 1.00 34.91 125 VAL B O 1
ATOM 2344 N N . LYS B 2 126 ? 6.204 17.289 32.262 1.00 37.53 126 LYS B N 1
ATOM 2345 C CA . LYS B 2 126 ? 7.263 16.814 33.145 1.00 42.13 126 LYS B CA 1
ATOM 2346 C C . LYS B 2 126 ? 7.368 15.294 33.128 1.00 41.73 126 LYS B C 1
ATOM 2347 O O . LYS B 2 126 ? 8.473 14.746 33.240 1.00 36.53 126 LYS B O 1
ATOM 2353 N N . ASN B 2 127 ? 6.239 14.605 32.936 1.00 42.99 127 ASN B N 1
ATOM 2354 C CA . ASN B 2 127 ? 6.152 13.147 32.932 1.00 45.03 127 ASN B CA 1
ATOM 2355 C C . ASN B 2 127 ? 6.795 12.492 31.708 1.00 37.58 127 ASN B C 1
ATOM 2356 O O . ASN B 2 127 ? 6.958 11.266 31.703 1.00 37.12 127 ASN B O 1
ATOM 2361 N N . ALA B 2 128 ? 7.170 13.264 30.690 1.00 29.63 128 ALA B N 1
ATOM 2362 C CA . ALA B 2 128 ? 7.564 12.704 29.403 1.00 26.68 128 ALA B CA 1
ATOM 2363 C C . ALA B 2 128 ? 8.852 11.890 29.500 1.00 28.90 128 ALA B C 1
ATOM 2364 O O . ALA B 2 128 ? 9.707 12.122 30.361 1.00 28.81 128 ALA B O 1
ATOM 2366 N N . LEU B 2 129 ? 8.979 10.922 28.588 1.00 30.70 129 LEU B N 1
ATOM 2367 C CA . LEU B 2 129 ? 10.146 10.045 28.579 1.00 29.04 129 LEU B CA 1
ATOM 2368 C C . LEU B 2 129 ? 11.424 10.839 28.341 1.00 30.63 129 LEU B C 1
ATOM 2369 O O . LEU B 2 129 ? 12.423 10.659 29.047 1.00 34.13 129 LEU B O 1
ATOM 2374 N N . VAL B 2 130 ? 11.413 11.738 27.355 1.00 23.71 130 VAL B N 1
ATOM 2375 C CA . VAL B 2 130 ? 12.612 12.518 27.089 1.00 27.17 130 VAL B CA 1
ATOM 2376 C C . VAL B 2 130 ? 12.923 13.492 28.223 1.00 28.04 130 VAL B C 1
ATOM 2377 O O . VAL B 2 130 ? 14.058 13.960 28.324 1.00 31.18 130 VAL B O 1
ATOM 2381 N N . CYS B 2 131 ? 11.972 13.779 29.116 1.00 22.82 131 CYS B N 1
ATOM 2382 C CA . CYS B 2 131 ? 12.249 14.670 30.245 1.00 28.48 131 CYS B CA 1
ATOM 2383 C C . CYS B 2 131 ? 12.849 13.956 31.447 1.00 34.17 131 CYS B C 1
ATOM 2384 O O . CYS B 2 131 ? 13.200 14.616 32.433 1.00 39.60 131 CYS B O 1
ATOM 2387 N N . SER B 2 132 ? 12.989 12.636 31.394 1.00 35.01 132 SER B N 1
ATOM 2388 C CA . SER B 2 132 ? 13.591 11.867 32.475 1.00 34.52 132 SER B CA 1
ATOM 2389 C C . SER B 2 132 ? 15.057 11.632 32.112 1.00 29.64 132 SER B C 1
ATOM 2390 O O . SER B 2 132 ? 15.356 11.046 31.063 1.00 32.06 132 SER B O 1
ATOM 2393 N N . HIS B 2 133 ? 15.967 12.124 32.959 1.00 31.32 133 HIS B N 1
ATOM 2394 C CA . HIS B 2 133 ? 17.387 12.041 32.632 1.00 35.13 133 HIS B CA 1
ATOM 2395 C C . HIS B 2 133 ? 17.797 10.596 32.397 1.00 34.91 133 HIS B C 1
ATOM 2396 O O . HIS B 2 133 ? 18.415 10.269 31.377 1.00 31.14 133 HIS B O 1
ATOM 2403 N N . ASP B 2 134 ? 17.433 9.709 33.323 1.00 37.71 134 ASP B N 1
ATOM 2404 C CA . ASP B 2 134 ? 17.790 8.302 33.198 1.00 36.97 134 ASP B CA 1
ATOM 2405 C C . ASP B 2 134 ? 17.259 7.710 31.904 1.00 31.03 134 ASP B C 1
ATOM 2406 O O . ASP B 2 134 ? 17.973 6.982 31.204 1.00 30.85 134 ASP B O 1
ATOM 2411 N N . HIS B 2 135 ? 16.014 8.029 31.552 1.00 28.07 135 HIS B N 1
ATOM 2412 C CA . HIS B 2 135 ? 15.409 7.408 30.378 1.00 30.48 135 HIS B CA 1
ATOM 2413 C C . HIS B 2 135 ? 15.989 7.962 29.085 1.00 27.55 135 HIS B C 1
ATOM 2414 O O . HIS B 2 135 ? 16.178 7.216 28.115 1.00 25.79 135 HIS B O 1
ATOM 2421 N N . LEU B 2 136 ? 16.248 9.271 29.038 1.00 24.43 136 LEU B N 1
ATOM 2422 C CA . LEU B 2 136 ? 16.829 9.860 27.840 1.00 22.11 136 LEU B CA 1
ATOM 2423 C C . LEU B 2 136 ? 18.252 9.352 27.612 1.00 22.55 136 LEU B C 1
ATOM 2424 O O . LEU B 2 136 ? 18.640 9.100 26.466 1.00 24.95 136 LEU B O 1
ATOM 2429 N N . THR B 2 137 ? 19.044 9.168 28.683 1.00 26.23 137 THR B N 1
ATOM 2430 C CA . THR B 2 137 ? 20.375 8.601 28.471 1.00 24.22 137 THR B CA 1
ATOM 2431 C C . THR B 2 137 ? 20.292 7.179 27.922 1.00 26.19 137 THR B C 1
ATOM 2432 O O . THR B 2 137 ? 21.119 6.777 27.095 1.00 26.87 137 THR B O 1
ATOM 2436 N N . LEU B 2 138 ? 19.316 6.388 28.382 1.00 24.25 138 LEU B N 1
ATOM 2437 C CA . LEU B 2 138 ? 19.201 5.027 27.868 1.00 23.88 138 LEU B CA 1
ATOM 2438 C C . LEU B 2 138 ? 18.754 5.035 26.411 1.00 26.14 138 LEU B C 1
ATOM 2439 O O . LEU B 2 138 ? 19.276 4.277 25.586 1.00 27.83 138 LEU B O 1
ATOM 2444 N N . PHE B 2 139 ? 17.792 5.898 26.086 1.00 21.28 139 PHE B N 1
ATOM 2445 C CA . PHE B 2 139 ? 17.361 6.118 24.708 1.00 19.95 139 PHE B CA 1
ATOM 2446 C C . PHE B 2 139 ? 18.543 6.421 23.790 1.00 23.53 139 PHE B C 1
ATOM 2447 O O . PHE B 2 139 ? 18.661 5.858 22.696 1.00 24.02 139 PHE B O 1
ATOM 2455 N N . LEU B 2 140 ? 19.436 7.301 24.235 1.00 24.45 140 LEU B N 1
ATOM 2456 C CA . LEU B 2 140 ? 20.609 7.645 23.439 1.00 27.52 140 LEU B CA 1
ATOM 2457 C C . LEU B 2 140 ? 21.510 6.428 23.235 1.00 28.11 140 LEU B C 1
ATOM 2458 O O . LEU B 2 140 ? 21.990 6.176 22.121 1.00 29.48 140 LEU B O 1
ATOM 2463 N N . THR B 2 141 ? 21.767 5.666 24.303 1.00 24.24 141 THR B N 1
ATOM 2464 C CA . THR B 2 141 ? 22.531 4.427 24.162 1.00 27.30 141 THR B CA 1
ATOM 2465 C C . THR B 2 141 ? 21.887 3.493 23.142 1.00 27.90 141 THR B C 1
ATOM 2466 O O . THR B 2 141 ? 22.557 2.968 22.243 1.00 27.51 141 THR B O 1
ATOM 2470 N N . LEU B 2 142 ? 20.577 3.274 23.266 1.00 25.22 142 LEU B N 1
ATOM 2471 C CA . LEU B 2 142 ? 19.896 2.359 22.356 1.00 27.60 142 LEU B CA 1
ATOM 2472 C C . LEU B 2 142 ? 20.086 2.774 20.902 1.00 26.99 142 LEU B C 1
ATOM 2473 O O . LEU B 2 142 ? 20.406 1.940 20.047 1.00 30.66 142 LEU B O 1
ATOM 2478 N N . VAL B 2 143 ? 19.876 4.056 20.586 1.00 22.77 143 VAL B N 1
ATOM 2479 C CA . VAL B 2 143 ? 19.902 4.413 19.168 1.00 23.74 143 VAL B CA 1
ATOM 2480 C C . VAL B 2 143 ? 21.321 4.436 18.614 1.00 23.65 143 VAL B C 1
ATOM 2481 O O . VAL B 2 143 ? 21.495 4.424 17.387 1.00 23.73 143 VAL B O 1
ATOM 2485 N N . SER B 2 144 ? 22.350 4.447 19.477 1.00 25.86 144 SER B N 1
ATOM 2486 C CA . SER B 2 144 ? 23.722 4.348 18.983 1.00 26.07 144 SER B CA 1
ATOM 2487 C C . SER B 2 144 ? 23.952 3.051 18.217 1.00 23.73 144 SER B C 1
ATOM 2488 O O . SER B 2 144 ? 24.898 2.965 17.424 1.00 28.40 144 SER B O 1
ATOM 2491 N N . GLY B 2 145 ? 23.071 2.063 18.396 1.00 23.14 145 GLY B N 1
ATOM 2492 C CA . GLY B 2 145 ? 23.121 0.816 17.643 1.00 28.00 145 GLY B CA 1
ATOM 2493 C C . GLY B 2 145 ? 22.705 0.915 16.184 1.00 26.30 145 GLY B C 1
ATOM 2494 O O . GLY B 2 145 ? 22.837 -0.065 15.444 1.00 30.91 145 GLY B O 1
ATOM 2495 N N . LEU B 2 146 ? 22.223 2.065 15.741 1.00 28.91 146 LEU B N 1
ATOM 2496 C CA . LEU B 2 146 ? 21.839 2.248 14.353 1.00 29.72 146 LEU B CA 1
ATOM 2497 C C . LEU B 2 146 ? 22.903 2.974 13.546 1.00 34.88 146 LEU B C 1
ATOM 2498 O O . LEU B 2 146 ? 22.641 3.353 12.402 1.00 33.83 146 LEU B O 1
ATOM 2503 N N . GLU B 2 147 ? 24.103 3.166 14.106 1.00 36.56 147 GLU B N 1
ATOM 2504 C CA . GLU B 2 147 ? 25.048 4.092 13.485 1.00 40.50 147 GLU B CA 1
ATOM 2505 C C . GLU B 2 147 ? 25.612 3.539 12.183 1.00 34.39 147 GLU B C 1
ATOM 2506 O O . GLU B 2 147 ? 25.878 4.300 11.245 1.00 34.05 147 GLU B O 1
ATOM 2512 N N . PHE B 2 148 ? 25.827 2.227 12.110 1.00 24.64 148 PHE B N 1
ATOM 2513 C CA . PHE B 2 148 ? 26.485 1.623 10.955 1.00 25.35 148 PHE B CA 1
ATOM 2514 C C . PHE B 2 148 ? 25.503 0.834 10.089 1.00 28.87 148 PHE B C 1
ATOM 2515 O O . PHE B 2 148 ? 25.891 -0.101 9.386 1.00 41.36 148 PHE B O 1
ATOM 2523 N N . ILE B 2 149 ? 24.226 1.203 10.126 1.00 28.93 149 ILE B N 1
ATOM 2524 C CA . ILE B 2 149 ? 23.195 0.549 9.334 1.00 29.25 149 ILE B CA 1
ATOM 2525 C C . ILE B 2 149 ? 22.778 1.505 8.224 1.00 24.75 149 ILE B C 1
ATOM 2526 O O . ILE B 2 149 ? 22.574 2.700 8.468 1.00 28.10 149 ILE B O 1
ATOM 2531 N N . ARG B 2 150 ? 22.712 0.993 6.999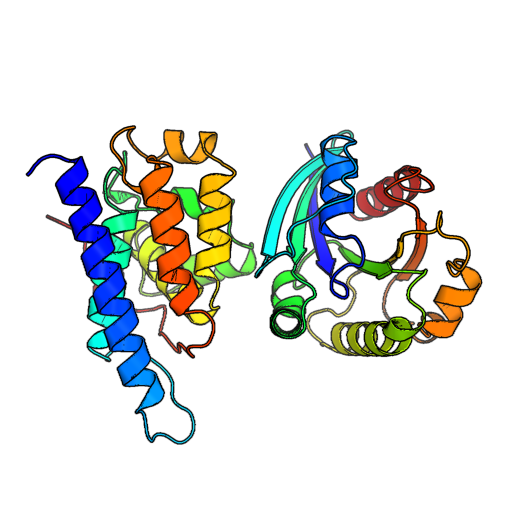 1.00 21.90 150 ARG B N 1
ATOM 2532 C CA . ARG B 2 150 ? 22.302 1.786 5.847 1.00 25.35 150 ARG B CA 1
ATOM 2533 C C . ARG B 2 150 ? 20.780 1.818 5.784 1.00 24.09 150 ARG B C 1
ATOM 2534 O O . ARG B 2 150 ? 20.141 0.771 5.616 1.00 27.39 150 ARG B O 1
ATOM 2542 N N . PHE B 2 151 ? 20.206 3.010 5.892 1.00 22.62 151 PHE B N 1
ATOM 2543 C CA . PHE B 2 151 ? 18.779 3.231 5.689 1.00 24.88 151 PHE B CA 1
ATOM 2544 C C . PHE B 2 151 ? 18.557 4.013 4.404 1.00 20.97 151 PHE B C 1
ATOM 2545 O O . PHE B 2 151 ? 19.234 5.017 4.147 1.00 24.11 151 PHE B O 1
ATOM 2553 N N . GLU B 2 152 ? 17.574 3.582 3.620 1.00 21.33 152 GLU B N 1
ATOM 2554 C CA . GLU B 2 152 ? 17.218 4.220 2.355 1.00 22.51 152 GLU B CA 1
ATOM 2555 C C . GLU B 2 152 ? 15.701 4.424 2.327 1.00 24.04 152 GLU B C 1
ATOM 2556 O O . GLU B 2 152 ? 14.967 3.838 1.529 1.00 26.24 152 GLU B O 1
ATOM 2562 N N . LEU B 2 153 ? 15.228 5.180 3.315 1.00 21.73 153 LEU B N 1
ATOM 2563 C CA . LEU B 2 153 ? 13.798 5.387 3.533 1.00 21.25 153 LEU B CA 1
ATOM 2564 C C . LEU B 2 153 ? 13.253 6.502 2.648 1.00 21.74 153 LEU B C 1
ATOM 2565 O O . LEU B 2 153 ? 13.897 7.540 2.463 1.00 21.88 153 LEU B O 1
ATOM 2570 N N . ASP B 2 154 ? 12.055 6.282 2.108 1.00 25.71 154 ASP B N 1
ATOM 2571 C CA . ASP B 2 154 ? 11.349 7.303 1.339 1.00 24.71 154 ASP B CA 1
ATOM 2572 C C . ASP B 2 154 ? 10.650 8.254 2.307 1.00 29.98 154 ASP B C 1
ATOM 2573 O O . ASP B 2 154 ? 9.839 7.822 3.129 1.00 29.51 154 ASP B O 1
ATOM 2578 N N . LEU B 2 155 ? 10.998 9.539 2.254 1.00 25.15 155 LEU B N 1
ATOM 2579 C CA . LEU B 2 155 ? 10.411 10.485 3.195 1.00 26.68 155 LEU B CA 1
ATOM 2580 C C . LEU B 2 155 ? 8.981 10.852 2.838 1.00 31.75 155 LEU B C 1
ATOM 2581 O O . LEU B 2 155 ? 8.223 11.278 3.718 1.00 28.68 155 LEU B O 1
ATOM 2586 N N . ASP B 2 156 ? 8.601 10.708 1.573 1.00 27.30 156 ASP B N 1
ATOM 2587 C CA . ASP B 2 156 ? 7.315 11.200 1.087 1.00 28.04 156 ASP B CA 1
ATOM 2588 C C . ASP B 2 156 ? 6.241 10.123 1.194 1.00 30.20 156 ASP B C 1
ATOM 2589 O O . ASP B 2 156 ? 5.519 9.831 0.245 1.00 35.44 156 ASP B O 1
ATOM 2594 N N . ALA B 2 157 ? 6.129 9.537 2.365 1.00 30.63 157 ALA B N 1
ATOM 2595 C CA . ALA B 2 157 ? 5.131 8.491 2.589 1.00 38.53 157 ALA B CA 1
ATOM 2596 C C . ALA B 2 157 ? 3.848 9.108 3.132 1.00 37.76 157 ALA B C 1
ATOM 2597 O O . ALA B 2 157 ? 3.893 9.826 4.135 1.00 39.22 157 ALA B O 1
ATOM 2599 N N . PRO B 2 158 ? 2.692 8.848 2.513 1.00 55.03 158 PRO B N 1
ATOM 2600 C CA . PRO B 2 158 ? 1.462 9.520 2.964 1.00 53.68 158 PRO B CA 1
ATOM 2601 C C . PRO B 2 158 ? 0.914 8.991 4.280 1.00 50.76 158 PRO B C 1
ATOM 2602 O O . PRO B 2 158 ? 0.222 9.734 4.992 1.00 50.62 158 PRO B O 1
ATOM 2606 N N . TYR B 2 159 ? 1.193 7.733 4.633 1.00 37.88 159 TYR B N 1
ATOM 2607 C CA . TYR B 2 159 ? 0.707 7.217 5.906 1.00 36.48 159 TYR B CA 1
ATOM 2608 C C . TYR B 2 159 ? 1.312 7.940 7.108 1.00 32.25 159 TYR B C 1
ATOM 2609 O O . TYR B 2 159 ? 0.830 7.753 8.231 1.00 30.91 159 TYR B O 1
ATOM 2618 N N . LEU B 2 160 ? 2.329 8.777 6.904 1.00 26.34 160 LEU B N 1
ATOM 2619 C CA . LEU B 2 160 ? 2.965 9.453 8.030 1.00 23.46 160 LEU B CA 1
ATOM 2620 C C . LEU B 2 160 ? 2.059 10.487 8.687 1.00 22.85 160 LEU B C 1
ATOM 2621 O O . LEU B 2 160 ? 2.278 10.830 9.853 1.00 23.11 160 LEU B O 1
ATOM 2626 N N . ASP B 2 161 ? 1.048 10.980 7.983 1.00 24.95 161 ASP B N 1
ATOM 2627 C CA . ASP B 2 161 ? 0.136 11.964 8.559 1.00 28.78 161 ASP B CA 1
ATOM 2628 C C . ASP B 2 161 ? -0.907 11.357 9.494 1.00 29.72 161 ASP B C 1
ATOM 2629 O O . ASP B 2 161 ? -1.636 12.121 10.141 1.00 37.51 161 ASP B O 1
ATOM 2634 N N . LEU B 2 162 ? -1.024 10.025 9.575 1.00 31.93 162 LEU B N 1
ATOM 2635 C CA . LEU B 2 162 ? -2.101 9.421 10.365 1.00 32.73 162 LEU B CA 1
ATOM 2636 C C . LEU B 2 162 ? -1.883 9.682 11.852 1.00 27.62 162 LEU B C 1
ATOM 2637 O O . LEU B 2 162 ? -0.849 9.312 12.409 1.00 26.07 162 LEU B O 1
ATOM 2642 N N . ALA B 2 163 ? -2.878 10.311 12.506 1.00 25.70 163 ALA B N 1
ATOM 2643 C CA . ALA B 2 163 ? -2.731 10.659 13.908 1.00 27.99 163 ALA B CA 1
ATOM 2644 C C . ALA B 2 163 ? -3.227 9.541 14.819 1.00 26.12 163 ALA B C 1
ATOM 2645 O O . ALA B 2 163 ? -4.080 8.735 14.428 1.00 26.70 163 ALA B O 1
ATOM 2647 N N . PRO B 2 164 ? -2.716 9.497 16.047 1.00 29.00 164 PRO B N 1
ATOM 2648 C CA . PRO B 2 164 ? -3.269 8.574 17.043 1.00 31.74 164 PRO B CA 1
ATOM 2649 C C . PRO B 2 164 ? -4.719 8.921 17.366 1.00 30.07 164 PRO B C 1
ATOM 2650 O O . PRO B 2 164 ? -5.161 10.063 17.217 1.00 32.93 164 PRO B O 1
ATOM 2654 N N . TYR B 2 165 ? -5.465 7.910 17.791 1.00 30.43 165 TYR B N 1
ATOM 2655 C CA . TYR B 2 165 ? -6.813 8.116 18.305 1.00 30.75 165 TYR B CA 1
ATOM 2656 C C . TYR B 2 165 ? -7.144 6.997 19.287 1.00 32.05 165 TYR B C 1
ATOM 2657 O O . TYR B 2 165 ? -8.224 6.984 19.885 1.00 42.05 165 TYR B O 1
#

Sequence (329 aa):
KEEMELTLVGLQYSGKTTFVNVIASGQFSEDMIPTVGFNMRKVTKGNVTIKIWDIGGLPRFRSMWERYCRGVNAIVYMIDAADREKIEASRNELHNLLDKPQLQGIPVLVLGNKRDLPNALDEKQLIEKMNLSAIQDREICCYSISCKEKDNIDITLQWLIQHSMEPGEVKDRILENISLSVKKLQSYFAACEDEIPAIRNHDKVLQRLCEHLDHALLYGLQDLSSGYWVLVVHFTRREAIKQIEVLQHVATNLGRSRAWLYLALNENSLESYLRLFQENLGLLHKYYVKNALVCSHDHLTLFLTLVSGLEFIRFELDLDAPYLDLAPY

Secondary structure (DSSP, 8-state):
-EEEEEEEEESTTSSHHHHHHHHHH----SS-PPPSSEEEEEEEETTEEEEEEEE--SGGGGGGHHHHHTT-SEEEEEEETT-HHHHHHHHHHHHHHHT-GGGTT--EEEEEE-TTSTTPPPHHHHHHHTTGGG--SS-EEEEE--TTT-TTHHHHHHHHHHT-/--HHHHHHHHHHHHHHHHHHHHHHHHH--SSS--B-TT-HHHHHHHHHHHHHHHTTBSSGGGTTHHHHGGGS-HHHHHHHHT-TT--SHHHHHHHHHHHHHHTT-HHHHHHHHHH-HHHHHHHB-TT-STTSHHHHHHHHHHHGGGTT--B---S--GGGGPPP-

InterPro domains:
  IPR005225 Small GTP-binding domain [TIGR00231] (20-151)
  IPR006689 Small GTPase superfamily, ARF/SAR type [PF00025] (11-180)
  IPR006689 Small GTPase superfamily, ARF/SAR type [PR00328] (22-45)
  IPR006689 Small GTPase superfamily, ARF/SAR type [PR00328] (78-103)
  IPR006689 Small GTPase superfamily, ARF/SAR type [PR00328] (123-144)
  IPR006689 Small GTPase superfamily, ARF/SAR type [SM00178] (9-181)
  IPR027417 P-loop containing nucleoside triphosphate hydrolase [G3DSA:3.40.50.300] (1-182)
  IPR027417 P-loop containing nucleoside triphosphate hydrolase [SSF52540] (17-183)
  IPR044154 ADP-ribosylation factor-like protein 8A/8B [cd04159] (22-180)